Protein AF-A0A933TXS6-F1 (afdb_monomer_lite)

Structure (mmCIF, N/CA/C/O backbone):
data_AF-A0A933TXS6-F1
#
_entry.id   AF-A0A933TXS6-F1
#
loop_
_atom_site.group_PDB
_atom_site.id
_atom_site.type_symbol
_atom_site.label_atom_id
_atom_site.label_alt_id
_atom_site.label_comp_id
_atom_site.label_asym_id
_atom_site.label_entity_id
_atom_site.label_seq_id
_atom_site.pdbx_PDB_ins_code
_atom_site.Cartn_x
_atom_site.Cartn_y
_atom_site.Cartn_z
_atom_site.occupancy
_atom_site.B_iso_or_equiv
_atom_site.auth_seq_id
_atom_site.auth_comp_id
_atom_site.auth_asym_id
_atom_site.auth_atom_id
_atom_site.pdbx_PDB_model_num
ATOM 1 N N . MET A 1 1 ? -49.670 -9.403 19.362 1.00 33.34 1 MET A N 1
ATOM 2 C CA . MET A 1 1 ? -49.402 -8.691 20.633 1.00 33.34 1 MET A CA 1
ATOM 3 C C . MET A 1 1 ? -48.145 -7.849 20.439 1.00 33.34 1 MET A C 1
ATOM 5 O O . MET A 1 1 ? -47.088 -8.396 20.160 1.00 33.34 1 MET A O 1
ATOM 9 N N . LEU A 1 2 ? -48.321 -6.529 20.410 1.00 30.78 2 LEU A N 1
ATOM 10 C CA . LEU A 1 2 ? -47.435 -5.534 19.795 1.00 30.78 2 LEU A CA 1
ATOM 11 C C . LEU A 1 2 ? -46.075 -5.404 20.507 1.00 30.78 2 LEU A C 1
ATOM 13 O O . LEU A 1 2 ? -46.019 -5.135 21.708 1.00 30.78 2 LEU A O 1
ATOM 17 N N . LEU A 1 3 ? -44.980 -5.533 19.749 1.00 41.38 3 LEU A N 1
ATOM 18 C CA . LEU A 1 3 ? -43.649 -5.067 20.147 1.00 41.38 3 LEU A CA 1
ATOM 19 C C . LEU A 1 3 ? -43.734 -3.546 20.345 1.00 41.38 3 LEU A C 1
ATOM 21 O O . LEU A 1 3 ? -43.677 -2.793 19.382 1.00 41.38 3 LEU A O 1
ATOM 25 N N . LYS A 1 4 ? -43.882 -3.081 21.591 1.00 42.56 4 LYS A N 1
ATOM 26 C CA . LYS A 1 4 ? -44.015 -1.651 21.953 1.00 42.56 4 LYS A CA 1
ATOM 27 C C . LYS A 1 4 ? -42.827 -0.755 21.544 1.00 42.56 4 LYS A C 1
ATOM 29 O O . LYS A 1 4 ? -42.857 0.432 21.825 1.00 42.56 4 LYS A O 1
ATOM 34 N N . ASN A 1 5 ? -41.809 -1.293 20.874 1.00 44.12 5 ASN A N 1
ATOM 35 C CA . ASN A 1 5 ? -40.709 -0.550 20.267 1.00 44.12 5 ASN A CA 1
ATOM 36 C C . ASN A 1 5 ? -40.375 -1.208 18.923 1.00 44.12 5 ASN A C 1
ATOM 38 O O . ASN A 1 5 ? -39.559 -2.129 18.881 1.00 44.12 5 ASN A O 1
ATOM 42 N N . ASP A 1 6 ? -41.042 -0.789 17.847 1.00 47.00 6 ASP A N 1
ATOM 43 C CA . ASP A 1 6 ? -40.778 -1.300 16.499 1.00 47.00 6 ASP A CA 1
ATOM 44 C C . ASP A 1 6 ? -39.320 -0.963 16.132 1.00 47.00 6 ASP A C 1
ATOM 46 O O . ASP A 1 6 ? -38.909 0.198 16.088 1.00 47.00 6 ASP A O 1
ATOM 50 N N . ILE A 1 7 ? -38.488 -1.995 16.007 1.00 55.31 7 ILE A N 1
ATOM 51 C CA . ILE A 1 7 ? -37.048 -1.858 15.789 1.00 55.31 7 ILE A CA 1
ATOM 52 C C . ILE A 1 7 ? -36.840 -1.375 14.349 1.00 55.31 7 ILE A C 1
ATOM 54 O O . ILE A 1 7 ? -37.359 -1.970 13.410 1.00 55.31 7 ILE A O 1
ATOM 58 N N . PHE A 1 8 ? -36.084 -0.296 14.149 1.00 54.94 8 PHE A N 1
ATOM 59 C CA . PHE A 1 8 ? -35.750 0.148 12.797 1.00 54.94 8 PHE A CA 1
ATOM 60 C C . PHE A 1 8 ? -34.773 -0.829 12.108 1.00 54.94 8 PHE A C 1
ATOM 62 O O . PHE A 1 8 ? -33.912 -1.404 12.788 1.00 54.94 8 PHE A O 1
ATOM 69 N N . PRO A 1 9 ? -34.822 -0.973 10.768 1.00 51.84 9 PRO A N 1
ATOM 70 C CA . PRO A 1 9 ? -33.880 -1.790 9.992 1.00 51.84 9 PRO A CA 1
ATOM 71 C C . PRO A 1 9 ? -32.398 -1.445 10.224 1.00 51.84 9 PRO A C 1
ATOM 73 O O . PRO A 1 9 ? -31.531 -2.268 9.945 1.00 51.84 9 PRO A O 1
ATOM 76 N N . GLU A 1 10 ? -32.080 -0.265 10.775 1.00 51.12 10 GLU A N 1
ATOM 77 C CA . GLU A 1 10 ? -30.703 0.141 11.102 1.00 51.12 10 GLU A CA 1
ATOM 78 C C . GLU A 1 10 ? -30.110 -0.573 12.331 1.00 51.12 10 GLU A C 1
ATOM 80 O O . GLU A 1 10 ? -28.906 -0.491 12.576 1.00 51.12 10 GLU A O 1
ATOM 85 N N . ARG A 1 11 ? -30.936 -1.274 13.120 1.00 52.06 11 ARG A N 1
ATOM 86 C CA . ARG A 1 11 ? -30.499 -2.106 14.259 1.00 52.06 11 ARG A CA 1
ATOM 87 C C . ARG A 1 11 ? -30.222 -3.561 13.874 1.00 52.06 11 ARG A C 1
ATOM 89 O O . ARG A 1 11 ? -29.874 -4.371 14.732 1.00 52.06 11 ARG A O 1
ATOM 96 N N . ILE A 1 12 ? -30.390 -3.888 12.601 1.00 63.38 12 ILE A N 1
ATOM 97 C CA . ILE A 1 12 ? -30.237 -5.223 12.038 1.00 63.38 12 ILE A CA 1
ATOM 98 C C . ILE A 1 12 ? -28.975 -5.195 11.171 1.00 63.38 12 ILE A C 1
ATOM 100 O O . ILE A 1 12 ? -28.665 -4.165 10.580 1.00 63.38 12 ILE A O 1
ATOM 104 N N . ASP A 1 13 ? -28.210 -6.291 11.141 1.00 71.31 13 ASP A N 1
ATOM 105 C CA . ASP A 1 13 ? -26.905 -6.429 10.455 1.00 71.31 13 ASP A CA 1
ATOM 106 C C . ASP A 1 13 ? -27.043 -6.404 8.903 1.00 71.31 13 ASP A C 1
ATOM 108 O O . ASP A 1 13 ? -26.471 -7.224 8.189 1.00 71.31 13 ASP A O 1
ATOM 112 N N . LEU A 1 14 ? -27.821 -5.462 8.363 1.00 81.88 14 LEU A N 1
ATOM 113 C CA . LEU A 1 14 ? -28.036 -5.225 6.940 1.00 81.88 14 LEU A CA 1
ATOM 114 C C . LEU A 1 14 ? -27.006 -4.238 6.383 1.00 81.88 14 LEU A C 1
ATOM 116 O O . LEU A 1 14 ? -26.592 -3.276 7.036 1.00 81.88 14 LEU A O 1
ATOM 120 N N . SER A 1 15 ? -26.626 -4.425 5.122 1.00 84.88 15 SER A N 1
ATOM 121 C CA . SER A 1 15 ? -25.814 -3.463 4.390 1.00 84.88 15 SER A CA 1
ATOM 122 C C . SER A 1 15 ? -26.531 -2.122 4.239 1.00 84.88 15 SER A C 1
ATOM 124 O O . SER A 1 15 ? -27.753 -2.036 4.126 1.00 84.88 15 SER A O 1
ATOM 126 N N . THR A 1 16 ? -25.755 -1.042 4.122 1.00 81.25 16 THR A N 1
ATOM 127 C CA . THR A 1 16 ? -26.290 0.305 3.854 1.00 81.25 16 THR A CA 1
ATOM 128 C C . THR A 1 16 ? -27.164 0.338 2.597 1.00 81.25 16 THR A C 1
ATOM 130 O O . THR A 1 16 ? -28.122 1.100 2.520 1.00 81.25 16 THR A O 1
ATOM 133 N N . ARG A 1 17 ? -26.861 -0.516 1.608 1.00 80.44 17 ARG A N 1
ATOM 134 C CA . ARG A 1 17 ? -27.671 -0.666 0.395 1.00 80.44 17 ARG A CA 1
ATOM 135 C C . ARG A 1 17 ? -29.034 -1.288 0.700 1.00 80.44 17 ARG A C 1
ATOM 137 O O . ARG A 1 17 ? -30.026 -0.774 0.197 1.00 80.44 17 ARG A O 1
ATOM 144 N N . ALA A 1 18 ? -29.074 -2.351 1.504 1.00 85.25 18 ALA A N 1
ATOM 145 C CA . ALA A 1 18 ? -30.314 -2.990 1.936 1.00 85.25 18 ALA A CA 1
ATOM 146 C C . ALA A 1 18 ? -31.193 -2.021 2.742 1.00 85.25 18 ALA A C 1
ATOM 148 O O . ALA A 1 18 ? -32.360 -1.843 2.409 1.00 85.25 18 ALA A O 1
ATOM 149 N N . VAL A 1 19 ? -30.613 -1.312 3.718 1.00 83.81 19 VAL A N 1
ATOM 150 C CA . VAL A 1 19 ? -31.329 -0.313 4.534 1.00 83.81 19 VAL A CA 1
ATOM 151 C C . VAL A 1 19 ? -31.921 0.801 3.664 1.00 83.81 19 VAL A C 1
ATOM 153 O O . VAL A 1 19 ? -33.114 1.086 3.739 1.00 83.81 19 VAL A O 1
ATOM 156 N N . ASN A 1 20 ? -31.116 1.394 2.777 1.00 82.81 20 ASN A N 1
ATOM 157 C CA . ASN A 1 20 ? -31.581 2.474 1.905 1.00 82.81 20 ASN A C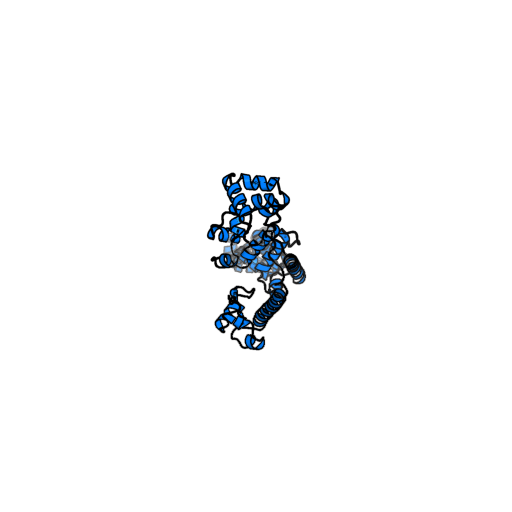A 1
ATOM 158 C C . ASN A 1 20 ? -32.660 2.014 0.915 1.00 82.81 20 ASN A C 1
ATOM 160 O O . ASN A 1 20 ? -33.538 2.801 0.562 1.00 82.81 20 ASN A O 1
ATOM 164 N N . ALA A 1 21 ? -32.584 0.769 0.439 1.00 85.25 21 ALA A N 1
ATOM 165 C CA . ALA A 1 21 ? -33.587 0.214 -0.458 1.00 85.25 21 ALA A CA 1
ATOM 166 C C . ALA A 1 21 ? -34.922 -0.024 0.265 1.00 85.25 21 ALA A C 1
ATOM 168 O O . ALA A 1 21 ? -35.957 0.392 -0.246 1.00 85.25 21 ALA A O 1
ATOM 169 N N . LEU A 1 22 ? -34.888 -0.581 1.482 1.00 85.38 22 LEU A N 1
ATOM 170 C CA . LEU A 1 22 ? -36.074 -0.769 2.325 1.00 85.38 22 LEU A CA 1
ATOM 171 C C . LEU A 1 22 ? -36.748 0.567 2.671 1.00 85.38 22 LEU A C 1
ATOM 173 O O . LEU A 1 22 ? -37.957 0.705 2.497 1.00 85.38 22 LEU A O 1
ATOM 177 N N . HIS A 1 23 ? -35.973 1.587 3.055 1.00 82.94 23 HIS A N 1
ATOM 178 C CA . HIS A 1 23 ? -36.513 2.922 3.345 1.00 82.94 23 HIS A CA 1
ATOM 179 C C . HIS A 1 23 ? -37.203 3.552 2.132 1.00 82.94 23 HIS A C 1
ATOM 181 O O . HIS A 1 23 ? -38.299 4.093 2.260 1.00 82.94 23 HIS A O 1
ATOM 187 N N . LYS A 1 24 ? -36.588 3.464 0.945 1.00 81.94 24 LYS A N 1
ATOM 188 C CA . LYS A 1 24 ? -37.179 3.997 -0.295 1.00 81.94 24 LYS A CA 1
ATOM 189 C C . LYS A 1 24 ? -38.446 3.262 -0.722 1.00 81.94 24 LYS A C 1
ATOM 191 O O . LYS A 1 24 ? -39.271 3.852 -1.407 1.00 81.94 24 LYS A O 1
ATOM 196 N N . ALA A 1 25 ? -38.586 2.006 -0.319 1.00 82.06 25 ALA A N 1
ATOM 197 C CA . ALA A 1 25 ? -39.748 1.175 -0.589 1.00 82.06 25 ALA A CA 1
ATOM 198 C C . ALA A 1 25 ? -40.839 1.276 0.495 1.00 82.06 25 ALA A C 1
ATOM 200 O O . ALA A 1 25 ? -41.823 0.550 0.445 1.00 82.06 25 ALA A O 1
ATOM 201 N N . GLY A 1 26 ? -40.682 2.174 1.476 1.00 82.06 26 GLY A N 1
ATOM 202 C CA . GLY A 1 26 ? -41.677 2.398 2.531 1.00 82.06 26 GLY A CA 1
ATOM 203 C C . GLY A 1 26 ? -41.614 1.401 3.694 1.00 82.06 26 GLY A C 1
ATOM 204 O O . GLY A 1 26 ? -42.416 1.493 4.629 1.00 82.06 26 GLY A O 1
ATOM 205 N N . TYR A 1 27 ? -40.634 0.495 3.691 1.00 82.75 27 TYR A N 1
ATOM 206 C CA . TYR A 1 27 ? -40.374 -0.460 4.766 1.00 82.75 27 TYR A CA 1
ATOM 207 C C . TYR A 1 27 ? -39.499 0.182 5.846 1.00 82.75 27 TYR A C 1
ATOM 209 O O . TYR A 1 27 ? -38.312 -0.102 5.995 1.00 82.75 27 TYR A O 1
ATOM 217 N N . ASN A 1 28 ? -40.105 1.102 6.590 1.00 77.38 28 ASN A N 1
ATOM 218 C CA . ASN A 1 28 ? -39.450 1.903 7.622 1.00 77.38 28 ASN A CA 1
ATOM 219 C C . ASN A 1 28 ? -39.492 1.283 9.029 1.00 77.38 28 ASN A C 1
ATOM 221 O O . ASN A 1 28 ? -39.038 1.912 9.981 1.00 77.38 28 ASN A O 1
ATOM 225 N N . SER A 1 29 ? -40.020 0.066 9.179 1.00 73.88 29 SER A N 1
ATOM 226 C CA . SER A 1 29 ? -40.074 -0.621 10.469 1.00 73.88 29 SER A CA 1
ATOM 227 C C . SER A 1 29 ? -39.938 -2.137 10.334 1.00 73.88 29 SER A C 1
ATOM 229 O O . SER A 1 29 ? -40.265 -2.708 9.288 1.00 73.88 29 SER A O 1
ATOM 231 N N . PHE A 1 30 ? -39.441 -2.802 11.385 1.00 72.75 30 PHE A N 1
ATOM 232 C CA . PHE A 1 30 ? -39.278 -4.257 11.397 1.00 72.75 30 PHE A CA 1
ATOM 233 C C . PHE A 1 30 ? -40.602 -4.975 11.175 1.00 72.75 30 PHE A C 1
ATOM 235 O O . PHE A 1 30 ? -40.648 -5.906 10.380 1.00 72.75 30 PHE A O 1
ATOM 242 N N . SER A 1 31 ? -41.679 -4.522 11.817 1.00 69.38 31 SER A N 1
ATOM 243 C CA . SER A 1 31 ? -42.999 -5.147 11.682 1.00 69.38 31 SER A CA 1
ATOM 244 C C . SER A 1 31 ? -43.507 -5.136 10.238 1.00 69.38 31 SER A C 1
ATOM 246 O O . SER A 1 31 ? -44.107 -6.112 9.796 1.00 69.38 31 SER A O 1
ATOM 248 N N . LYS A 1 32 ? -43.206 -4.078 9.471 1.00 73.38 32 LYS A N 1
ATOM 249 C CA . LYS A 1 32 ? -43.513 -4.020 8.033 1.00 73.38 32 LYS A CA 1
ATOM 250 C C . LYS A 1 32 ? -42.610 -4.923 7.195 1.00 73.38 32 LYS A C 1
ATOM 252 O O . LYS A 1 32 ? -43.070 -5.504 6.222 1.00 73.38 32 LYS A O 1
ATOM 257 N N . CYS A 1 33 ? -41.336 -5.048 7.564 1.00 73.00 33 CYS A N 1
ATOM 258 C CA . CYS A 1 33 ? -40.391 -5.924 6.868 1.00 73.00 33 CYS A CA 1
ATOM 259 C C . CYS A 1 33 ? -40.616 -7.412 7.184 1.00 73.00 33 CYS A C 1
ATOM 261 O O . CYS A 1 33 ? -40.263 -8.263 6.381 1.00 73.00 33 CYS A O 1
ATOM 263 N N . ALA A 1 34 ? -41.166 -7.745 8.355 1.00 66.81 34 ALA A N 1
ATOM 264 C CA . ALA A 1 34 ? -41.250 -9.119 8.855 1.00 66.81 34 ALA A CA 1
ATOM 265 C C . ALA A 1 34 ? -42.165 -10.028 8.017 1.00 66.81 34 ALA A C 1
ATOM 267 O O . ALA A 1 34 ? -42.000 -11.247 8.051 1.00 66.81 34 ALA A O 1
ATOM 268 N N . ASN A 1 35 ? -43.094 -9.435 7.265 1.00 72.06 35 ASN A N 1
ATOM 269 C CA . ASN A 1 35 ? -44.040 -10.149 6.410 1.00 72.06 35 ASN A CA 1
ATOM 270 C C . ASN A 1 35 ? -43.680 -10.083 4.921 1.00 72.06 35 ASN A C 1
ATOM 272 O O . ASN A 1 35 ? -44.433 -10.612 4.111 1.00 72.06 35 ASN A O 1
ATOM 276 N N . ILE A 1 36 ? -42.557 -9.452 4.556 1.00 80.94 36 ILE A N 1
ATOM 277 C CA . ILE A 1 36 ? -42.169 -9.336 3.152 1.00 80.94 36 ILE A CA 1
ATOM 278 C C . ILE A 1 36 ? -41.692 -10.688 2.624 1.00 80.94 36 ILE A C 1
ATOM 280 O O . ILE A 1 36 ? -40.850 -11.369 3.222 1.00 80.94 36 ILE A O 1
ATOM 284 N N . THR A 1 37 ? -42.227 -11.086 1.484 1.00 83.19 37 THR A N 1
ATOM 285 C CA . THR A 1 37 ? -41.792 -12.288 0.786 1.00 83.19 37 THR A CA 1
ATOM 286 C C . THR A 1 37 ? -40.525 -12.013 -0.021 1.00 83.19 37 THR A C 1
ATOM 288 O O . THR A 1 37 ? -40.178 -10.876 -0.353 1.00 83.19 37 THR A O 1
ATOM 291 N N . PHE A 1 38 ? -39.801 -13.078 -0.367 1.00 82.19 38 PHE A N 1
ATOM 292 C CA . PHE A 1 38 ? -38.620 -12.951 -1.219 1.00 82.19 38 PHE A CA 1
ATOM 293 C C . PHE A 1 38 ? -38.961 -12.389 -2.612 1.00 82.19 38 PHE A C 1
ATOM 295 O O . PHE A 1 38 ? -38.164 -11.641 -3.174 1.00 82.19 38 PHE A O 1
ATOM 302 N N . GLY A 1 39 ? -40.147 -12.716 -3.143 1.00 80.69 39 GLY A N 1
ATOM 303 C CA . GLY A 1 39 ? -40.649 -12.178 -4.411 1.00 80.69 39 GLY A CA 1
ATOM 304 C C . GLY A 1 39 ? -40.855 -10.665 -4.350 1.00 80.69 39 GLY A C 1
ATOM 305 O O . GLY A 1 39 ? -40.263 -9.936 -5.137 1.00 80.69 39 GLY A O 1
ATOM 306 N N . GLU A 1 40 ? -41.559 -10.177 -3.327 1.00 82.94 40 GLU A N 1
ATOM 307 C CA . GLU A 1 40 ? -41.800 -8.737 -3.125 1.00 82.94 40 GLU A CA 1
ATOM 308 C C . GLU A 1 40 ? -40.501 -7.932 -2.937 1.00 82.94 40 GLU A C 1
ATOM 310 O O . GLU A 1 40 ? -40.394 -6.774 -3.356 1.00 82.94 40 GLU A O 1
ATOM 315 N N . LEU A 1 41 ? -39.469 -8.542 -2.340 1.00 85.88 41 LEU A N 1
ATOM 316 C CA . LEU A 1 41 ? -38.142 -7.930 -2.251 1.00 85.88 41 LEU A CA 1
ATOM 317 C C . LEU A 1 41 ? -37.484 -7.760 -3.620 1.00 85.88 41 LEU A C 1
ATOM 319 O O . LEU A 1 41 ? -36.804 -6.759 -3.829 1.00 85.88 41 LEU A O 1
ATOM 323 N N . LEU A 1 42 ? -37.648 -8.714 -4.535 1.00 85.94 42 LEU A N 1
ATOM 324 C CA . LEU A 1 42 ? -37.083 -8.626 -5.883 1.00 85.94 42 LEU A CA 1
ATOM 325 C C . LEU A 1 42 ? -37.828 -7.621 -6.765 1.00 85.94 42 LEU A C 1
ATOM 327 O O . LEU A 1 42 ? -37.192 -6.956 -7.581 1.00 85.94 42 LEU A O 1
ATOM 331 N N . ASP A 1 43 ? -39.130 -7.459 -6.546 1.00 85.06 43 ASP A N 1
ATOM 332 C CA . ASP A 1 43 ? -39.954 -6.476 -7.259 1.00 85.06 43 ASP A CA 1
ATOM 333 C C . ASP A 1 43 ? -39.684 -5.035 -6.791 1.00 85.06 43 ASP A C 1
ATOM 335 O O . ASP A 1 43 ? -40.024 -4.051 -7.454 1.00 85.06 43 ASP A O 1
ATOM 339 N N . THR A 1 44 ? -39.000 -4.882 -5.657 1.00 84.00 44 THR A N 1
ATOM 340 C CA . THR A 1 44 ? -38.622 -3.579 -5.124 1.00 84.00 44 THR A CA 1
ATOM 341 C C . THR A 1 44 ? -37.460 -2.961 -5.911 1.00 84.00 44 THR A C 1
ATOM 343 O O . THR A 1 44 ? -36.343 -3.484 -5.985 1.00 84.00 44 THR A O 1
ATOM 346 N N . ARG A 1 45 ? -37.677 -1.749 -6.437 1.00 75.38 45 ARG A N 1
ATOM 347 C CA . ARG A 1 45 ? -36.674 -1.007 -7.216 1.00 75.38 45 ARG A CA 1
ATOM 348 C C . ARG A 1 45 ? -35.347 -0.856 -6.451 1.00 75.38 45 ARG A C 1
ATOM 350 O O . ARG A 1 45 ? -35.301 -0.298 -5.358 1.00 75.38 45 ARG A O 1
ATOM 357 N N . ASN A 1 46 ? -34.244 -1.244 -7.099 1.00 77.50 46 ASN A N 1
ATOM 358 C CA . ASN A 1 46 ? -32.858 -1.238 -6.590 1.00 77.50 46 ASN A CA 1
ATOM 359 C C . ASN A 1 46 ? -32.473 -2.360 -5.605 1.00 77.50 46 ASN A C 1
ATOM 361 O O . ASN A 1 46 ? -31.328 -2.363 -5.124 1.00 77.50 46 ASN A O 1
ATOM 365 N N . ILE A 1 47 ? -33.347 -3.340 -5.367 1.00 85.50 47 ILE A N 1
ATOM 366 C CA . ILE A 1 47 ? -32.996 -4.583 -4.675 1.00 85.50 47 ILE A CA 1
ATOM 367 C C . ILE A 1 47 ? -32.654 -5.645 -5.724 1.00 85.50 47 ILE A C 1
ATOM 369 O O . ILE A 1 47 ? -33.474 -6.038 -6.537 1.00 85.50 47 ILE A O 1
ATOM 373 N N . GLY A 1 48 ? -31.396 -6.089 -5.738 1.00 83.56 48 GLY A N 1
ATOM 374 C CA . GLY A 1 48 ? -30.982 -7.240 -6.546 1.00 83.56 48 GLY A CA 1
ATOM 375 C C . GLY A 1 48 ? -30.964 -8.518 -5.712 1.00 83.56 48 GLY A C 1
ATOM 376 O O . GLY A 1 48 ? -30.933 -8.450 -4.486 1.00 83.56 48 GLY A O 1
ATOM 377 N N . ILE A 1 49 ? -30.847 -9.676 -6.367 1.00 85.31 49 ILE A N 1
ATOM 378 C CA . ILE A 1 49 ? -30.846 -11.017 -5.742 1.00 85.31 49 ILE A CA 1
ATOM 379 C C . ILE A 1 49 ? -29.944 -11.113 -4.502 1.00 85.31 49 ILE A C 1
ATOM 381 O O . ILE A 1 49 ? -30.325 -11.695 -3.491 1.00 85.31 49 ILE A O 1
ATOM 385 N N . LYS A 1 50 ? -28.743 -10.522 -4.534 1.00 81.69 50 LYS A N 1
ATOM 386 C CA . LYS A 1 50 ? -27.826 -10.535 -3.378 1.00 81.69 50 LYS A CA 1
ATOM 387 C C . LYS A 1 50 ? -28.359 -9.741 -2.186 1.00 81.69 50 LYS A C 1
ATOM 389 O O . LYS A 1 50 ? -28.210 -10.179 -1.054 1.00 81.69 50 LYS A O 1
ATOM 394 N N . THR A 1 51 ? -28.964 -8.587 -2.447 1.00 86.56 51 THR A N 1
ATOM 395 C CA . THR A 1 51 ? -29.551 -7.722 -1.420 1.00 86.56 51 THR A CA 1
ATOM 396 C C . THR A 1 51 ? -30.847 -8.328 -0.882 1.00 86.56 51 THR A C 1
ATOM 398 O O . THR A 1 51 ? -31.046 -8.318 0.324 1.00 86.56 51 THR A O 1
ATOM 401 N N . ALA A 1 52 ? -31.672 -8.940 -1.738 1.00 86.31 52 ALA A N 1
ATOM 402 C CA . ALA A 1 52 ? -32.857 -9.684 -1.309 1.00 86.31 52 ALA A CA 1
ATOM 403 C C . ALA A 1 52 ? -32.481 -10.857 -0.389 1.00 86.31 52 ALA A C 1
ATOM 405 O O . ALA A 1 52 ? -33.050 -10.995 0.686 1.00 86.31 52 ALA A O 1
ATOM 406 N N . ASN A 1 53 ? -31.461 -11.645 -0.752 1.00 84.19 53 ASN A N 1
ATOM 407 C CA . ASN A 1 53 ? -30.953 -12.738 0.088 1.00 84.19 53 ASN A CA 1
ATOM 408 C C . ASN A 1 53 ? -30.377 -12.252 1.419 1.00 84.19 53 ASN A C 1
ATOM 410 O O . ASN A 1 53 ? -30.596 -12.875 2.452 1.00 84.19 53 ASN A O 1
ATOM 414 N N . GLU A 1 54 ? -29.626 -11.151 1.404 1.00 87.81 54 GLU A N 1
ATOM 415 C CA . GLU A 1 54 ? -29.117 -10.526 2.623 1.00 87.81 54 GLU A CA 1
ATOM 416 C C . GLU A 1 54 ? -30.265 -10.137 3.559 1.00 87.81 54 GLU A C 1
ATOM 418 O O . GLU A 1 54 ? -30.242 -10.500 4.734 1.00 87.81 54 GLU A O 1
ATOM 423 N N . ILE A 1 55 ? -31.282 -9.453 3.030 1.00 85.94 55 ILE A N 1
ATOM 424 C CA . ILE A 1 55 ? -32.467 -9.050 3.784 1.00 85.94 55 ILE A CA 1
ATOM 425 C C . ILE A 1 55 ? -33.159 -10.298 4.335 1.00 85.94 55 ILE A C 1
ATOM 427 O O . ILE A 1 55 ? -33.227 -10.480 5.549 1.00 85.94 55 ILE A O 1
ATOM 431 N N . PHE A 1 56 ? -33.568 -11.207 3.457 1.00 84.38 56 PHE A N 1
ATOM 432 C CA . PHE A 1 56 ? -34.347 -12.387 3.807 1.00 84.38 56 PHE A CA 1
ATOM 433 C C . PHE A 1 56 ? -33.663 -13.275 4.856 1.00 84.38 56 PHE A C 1
ATOM 435 O O . PHE A 1 56 ? -34.262 -13.582 5.883 1.00 84.38 56 PHE A O 1
ATOM 442 N N . ASN A 1 57 ? -32.381 -13.613 4.673 1.00 83.06 57 ASN A N 1
ATOM 443 C CA . ASN A 1 57 ? -31.643 -14.450 5.628 1.00 83.06 57 ASN A CA 1
ATOM 444 C C . ASN A 1 57 ? -31.502 -13.787 6.998 1.00 83.06 57 ASN A C 1
ATOM 446 O O . ASN A 1 57 ? -31.523 -14.459 8.034 1.00 83.06 57 ASN A O 1
ATOM 450 N N . THR A 1 58 ? -31.338 -12.464 7.011 1.00 82.94 58 THR A N 1
ATOM 451 C CA . THR A 1 58 ? -31.209 -11.718 8.257 1.00 82.94 58 THR A CA 1
ATOM 452 C C . THR A 1 58 ? -32.540 -11.701 9.003 1.00 82.94 58 THR A C 1
ATOM 454 O O . THR A 1 58 ? -32.564 -12.023 10.190 1.00 82.94 58 THR A O 1
ATOM 457 N N . PHE A 1 59 ? -33.654 -11.429 8.318 1.00 78.00 59 PHE A N 1
ATOM 458 C CA . PHE A 1 59 ? -34.991 -11.478 8.919 1.00 78.00 59 PHE A CA 1
ATOM 459 C C . PHE A 1 59 ? -35.382 -12.891 9.379 1.00 78.00 59 PHE A C 1
ATOM 461 O O . PHE A 1 59 ? -35.886 -13.037 10.492 1.00 78.00 59 PHE A O 1
ATOM 468 N N . ASP A 1 60 ? -35.073 -13.934 8.606 1.00 76.31 60 ASP A N 1
ATOM 469 C CA . ASP A 1 60 ? -35.320 -15.332 8.991 1.00 76.31 60 ASP A CA 1
ATOM 470 C C . ASP A 1 60 ? -34.523 -15.733 10.247 1.00 76.31 60 ASP A C 1
ATOM 472 O O . ASP A 1 60 ? -35.059 -16.316 11.194 1.00 76.31 60 ASP A O 1
ATOM 476 N N . SER A 1 61 ? -33.253 -15.322 10.322 1.00 74.94 61 SER A N 1
ATOM 477 C CA . SER A 1 61 ? -32.410 -15.527 11.509 1.00 74.94 61 SER A CA 1
ATOM 478 C C . SER A 1 61 ? -32.958 -14.807 12.745 1.00 74.94 61 SER A C 1
ATOM 480 O O . SER A 1 61 ? -32.868 -15.324 13.859 1.00 74.94 61 SER A O 1
ATOM 482 N N . PHE A 1 62 ? -33.530 -13.612 12.568 1.00 71.94 62 PHE A N 1
ATOM 483 C CA . PHE A 1 62 ? -34.192 -12.878 13.647 1.00 71.94 62 PHE A CA 1
ATOM 484 C C . PHE A 1 62 ? -35.501 -13.550 14.076 1.00 71.94 62 PHE A C 1
ATOM 486 O O . PHE A 1 62 ? -35.733 -13.694 15.274 1.00 71.94 62 PHE A O 1
ATOM 493 N N . ARG A 1 63 ? -36.317 -14.028 13.129 1.00 70.00 63 ARG A N 1
ATOM 494 C CA . ARG A 1 63 ? -37.571 -14.745 13.405 1.00 70.00 63 ARG A CA 1
ATOM 495 C C . ARG A 1 63 ? -37.324 -16.005 14.236 1.00 70.00 63 ARG A C 1
ATOM 497 O O . ARG A 1 63 ? -38.006 -16.220 15.234 1.00 70.00 63 ARG A O 1
ATOM 504 N N . LYS A 1 64 ? -36.294 -16.781 13.885 1.00 68.88 64 LYS A N 1
ATOM 505 C CA . LYS A 1 64 ? -35.863 -17.967 14.644 1.00 68.88 64 LYS A CA 1
ATOM 506 C C . LYS A 1 64 ? -35.450 -17.619 16.078 1.00 68.88 64 LYS A C 1
ATOM 508 O O . LYS A 1 64 ? -35.946 -18.235 17.015 1.00 68.88 64 LYS A O 1
ATOM 513 N N . LYS A 1 65 ? -34.649 -16.563 16.266 1.00 65.69 65 LYS A N 1
ATOM 514 C CA . LYS A 1 65 ? -34.245 -16.083 17.602 1.00 65.69 65 LYS A CA 1
ATOM 515 C C . LYS A 1 65 ? -35.416 -15.567 18.438 1.00 65.69 65 LYS A C 1
ATOM 517 O O . LYS A 1 65 ? -35.443 -15.779 19.645 1.00 65.69 65 LYS A O 1
ATOM 522 N N . CYS A 1 66 ? -36.378 -14.875 17.829 1.00 57.75 66 CYS A N 1
ATOM 523 C CA . CYS A 1 66 ? -37.569 -14.399 18.534 1.00 57.75 66 CYS A CA 1
ATOM 524 C C . CYS A 1 66 ? -38.454 -15.559 19.009 1.00 57.75 66 CYS A C 1
ATOM 526 O O . CYS A 1 66 ? -38.964 -15.493 20.127 1.00 57.75 66 CYS A O 1
ATOM 528 N N . ASN A 1 67 ? -38.569 -16.626 18.214 1.00 54.34 67 ASN A N 1
ATOM 529 C CA . ASN A 1 67 ? -39.286 -17.840 18.604 1.00 54.34 67 ASN A CA 1
ATOM 530 C C . ASN A 1 67 ? -38.559 -18.599 19.735 1.00 54.34 67 ASN A C 1
ATOM 532 O O . ASN A 1 67 ? -39.206 -19.043 20.680 1.00 54.34 67 ASN A O 1
ATOM 536 N N . GLU A 1 68 ? -37.221 -18.666 19.717 1.00 47.50 68 GLU A N 1
ATOM 537 C CA . GLU A 1 68 ? -36.421 -19.229 20.825 1.00 47.50 68 GLU A CA 1
ATOM 538 C C . GLU A 1 68 ? -36.528 -18.395 22.116 1.00 47.50 68 GLU A C 1
ATOM 540 O O . GLU A 1 68 ? -36.669 -18.936 23.212 1.00 47.50 68 GLU A O 1
ATOM 545 N N . HIS A 1 69 ? -36.535 -17.062 22.011 1.00 45.34 69 HIS A N 1
ATOM 546 C CA . HIS A 1 69 ? -36.707 -16.166 23.161 1.00 45.34 69 HIS A CA 1
ATOM 547 C C . HIS A 1 69 ? -38.107 -16.224 23.793 1.00 45.34 69 HIS A C 1
ATOM 549 O O . HIS A 1 69 ? -38.272 -15.794 24.937 1.00 45.34 69 HIS A O 1
ATOM 555 N N . GLN A 1 70 ? -39.109 -16.750 23.086 1.00 44.38 70 GLN A N 1
ATOM 556 C CA . GLN A 1 70 ? -40.455 -16.956 23.622 1.00 44.38 70 GLN A CA 1
ATOM 557 C C . GLN A 1 70 ? -40.518 -18.172 24.565 1.00 44.38 70 GLN A C 1
ATOM 559 O O . GLN A 1 70 ? -41.287 -18.146 25.523 1.00 44.38 70 GLN A O 1
ATOM 564 N N . LEU A 1 71 ? -39.642 -19.167 24.371 1.00 38.78 71 LEU A N 1
ATOM 565 C CA . LEU A 1 71 ? -39.472 -20.335 25.250 1.00 38.78 71 LEU A CA 1
ATOM 566 C C . LEU A 1 71 ? -38.618 -20.042 26.501 1.00 38.78 71 LEU A C 1
ATOM 568 O O . LEU A 1 71 ? -38.749 -20.723 27.511 1.00 38.78 71 LEU A O 1
ATOM 572 N N . LEU A 1 72 ? -37.786 -18.996 26.477 1.00 36.97 72 LEU A N 1
ATOM 573 C CA . LEU A 1 72 ? -36.857 -18.630 27.562 1.00 36.97 72 LEU A CA 1
ATOM 574 C C . LEU A 1 72 ? -37.402 -17.589 28.561 1.00 36.97 72 LEU A C 1
ATOM 576 O O . LEU A 1 72 ? -36.661 -17.103 29.412 1.00 36.97 72 LEU A O 1
ATOM 580 N N . LYS A 1 73 ? -38.692 -17.232 28.498 1.00 30.89 73 LYS A N 1
ATOM 581 C CA . LYS A 1 73 ? -39.319 -16.291 29.452 1.00 30.89 73 LYS A CA 1
ATOM 582 C C . LYS A 1 73 ? -39.715 -16.905 30.804 1.00 30.89 73 LYS A C 1
ATOM 584 O O . LYS A 1 73 ? -40.334 -16.218 31.612 1.00 30.89 73 LYS A O 1
ATOM 589 N N . ILE A 1 74 ? -39.313 -18.143 31.087 1.00 32.56 74 ILE A N 1
ATOM 590 C CA . ILE A 1 74 ? -39.461 -18.781 32.402 1.00 32.56 74 ILE A CA 1
ATOM 591 C C . ILE A 1 74 ? -38.082 -18.876 33.068 1.00 32.56 74 ILE A C 1
ATOM 593 O O . ILE A 1 74 ? -37.527 -19.959 33.209 1.00 32.56 74 ILE A O 1
ATOM 597 N N . THR A 1 75 ? -37.470 -17.753 33.457 1.00 29.05 75 THR A N 1
ATOM 598 C CA . THR A 1 75 ? -36.490 -17.760 34.563 1.00 29.05 75 THR A CA 1
ATOM 599 C C . THR A 1 75 ? -36.347 -16.366 35.176 1.00 29.05 75 THR A C 1
ATOM 601 O O . THR A 1 75 ? -36.072 -15.382 34.493 1.00 29.05 75 THR A O 1
ATOM 604 N N . LEU A 1 76 ? -36.584 -16.306 36.484 1.00 35.84 76 LEU A N 1
ATOM 605 C CA . LEU A 1 76 ? -36.537 -15.150 37.385 1.00 35.84 76 LEU A CA 1
ATOM 606 C C . LEU A 1 76 ? -35.118 -14.527 37.528 1.00 35.84 76 LEU A C 1
ATOM 608 O O . LEU A 1 76 ? -34.138 -15.111 37.060 1.00 35.84 76 LEU A O 1
ATOM 612 N N . PRO A 1 77 ? -34.985 -13.326 38.142 1.00 38.22 77 PRO A N 1
ATOM 613 C CA . PRO A 1 77 ? -33.797 -12.476 38.054 1.00 38.22 77 PRO A CA 1
ATOM 614 C C . PRO A 1 77 ? -32.655 -12.977 38.950 1.00 38.22 77 PRO A C 1
ATOM 616 O O . PRO A 1 77 ? -32.680 -12.816 40.166 1.00 38.22 77 PRO A O 1
ATOM 619 N N . GLY A 1 78 ? -31.618 -13.555 38.343 1.00 40.75 78 GLY A N 1
ATOM 620 C CA . GLY A 1 78 ? -30.346 -13.838 39.015 1.00 40.75 78 GLY A CA 1
ATOM 621 C C . GLY A 1 78 ? -29.451 -12.596 39.056 1.00 40.75 78 GLY A C 1
ATOM 622 O O . GLY A 1 78 ? -29.312 -11.900 38.046 1.00 40.75 78 GLY A O 1
ATOM 623 N N . SER A 1 79 ? -28.852 -12.303 40.214 1.00 50.38 79 SER A N 1
ATOM 624 C CA . SER A 1 79 ? -27.987 -11.137 40.425 1.00 50.38 79 SER A CA 1
ATOM 625 C C . SER A 1 79 ? -26.836 -11.075 39.414 1.00 50.38 79 SER A C 1
ATOM 627 O O . SER A 1 79 ? -26.190 -12.070 39.102 1.00 50.38 79 SER A O 1
ATOM 629 N N . PHE A 1 80 ? -26.557 -9.866 38.921 1.00 55.97 80 PHE A N 1
ATOM 630 C CA . PHE A 1 80 ? -25.492 -9.548 37.959 1.00 55.97 80 PHE A CA 1
ATOM 631 C C . PHE A 1 80 ? -24.075 -9.916 38.437 1.00 55.97 80 PHE A C 1
ATOM 633 O O . PHE A 1 80 ? -23.168 -10.041 37.619 1.00 55.97 80 PHE A O 1
ATOM 640 N N . TYR A 1 81 ? -23.886 -10.074 39.747 1.00 64.50 81 TYR A N 1
ATOM 641 C CA . TYR A 1 81 ? -22.588 -10.226 40.384 1.00 64.50 81 TYR A CA 1
ATOM 642 C C . TYR A 1 81 ? -22.563 -11.465 41.283 1.00 64.50 81 TYR A C 1
ATOM 644 O O . TYR A 1 81 ? -23.505 -11.724 42.038 1.00 64.50 81 TYR A O 1
ATOM 652 N N . ASP A 1 82 ? -21.470 -12.223 41.201 1.00 68.62 82 ASP A N 1
ATOM 653 C CA . ASP A 1 82 ? -21.120 -13.215 42.212 1.00 68.62 82 ASP A CA 1
ATOM 654 C C . ASP A 1 82 ? -20.555 -12.466 43.426 1.00 68.62 82 ASP A C 1
ATOM 656 O O . ASP A 1 82 ? -19.507 -11.820 43.326 1.00 68.62 82 ASP A O 1
ATOM 660 N N . LYS A 1 83 ? -21.238 -12.551 44.575 1.00 74.00 83 LYS A N 1
ATOM 661 C CA . LYS A 1 83 ? -20.792 -11.943 45.843 1.00 74.00 83 LYS A CA 1
ATOM 662 C C . LYS A 1 83 ? -19.364 -12.359 46.216 1.00 74.00 83 LYS A C 1
ATOM 664 O O . LYS A 1 83 ? -18.652 -11.584 46.846 1.00 74.00 83 LYS A O 1
ATOM 669 N N . ARG A 1 84 ? -18.899 -13.537 45.782 1.00 77.31 84 ARG A N 1
ATOM 670 C CA . ARG A 1 84 ? -17.528 -14.021 46.030 1.00 77.31 84 ARG A CA 1
ATOM 671 C C . ARG A 1 84 ? -16.466 -13.210 45.280 1.00 77.31 84 ARG A C 1
ATOM 673 O O . ARG A 1 84 ? -15.317 -13.168 45.702 1.00 77.31 84 ARG A O 1
ATOM 680 N N . LYS A 1 85 ? -16.848 -12.533 44.193 1.00 85.88 85 LYS A N 1
ATOM 681 C CA . LYS A 1 85 ? -15.980 -11.681 43.363 1.00 85.88 85 LYS A CA 1
ATOM 682 C C . LYS A 1 85 ? -16.172 -10.186 43.643 1.00 85.88 85 LYS A C 1
ATOM 684 O O . LYS A 1 85 ? -15.774 -9.355 42.830 1.00 85.88 85 LYS A O 1
ATOM 689 N N . HIS A 1 86 ? -16.761 -9.815 44.782 1.00 87.44 86 HIS A N 1
ATOM 690 C CA . HIS A 1 86 ? -17.079 -8.415 45.101 1.00 87.44 86 HIS A CA 1
ATOM 691 C C . HIS A 1 86 ? -15.853 -7.496 45.020 1.00 87.44 86 HIS A C 1
ATOM 693 O O . HIS A 1 86 ? -15.871 -6.501 44.300 1.00 87.44 86 HIS A O 1
ATOM 699 N N . LYS A 1 87 ? -14.739 -7.893 45.652 1.00 88.62 87 LYS A N 1
ATOM 700 C CA . LYS A 1 87 ? -13.470 -7.145 45.609 1.00 88.62 87 LYS A CA 1
ATOM 701 C C . LYS A 1 87 ? -12.925 -6.989 44.182 1.00 88.62 87 LYS A C 1
ATOM 703 O O . LYS A 1 87 ? -12.447 -5.917 43.822 1.00 88.62 87 LYS A O 1
ATOM 708 N N . TYR A 1 88 ? -13.027 -8.035 43.358 1.00 90.50 88 TYR A N 1
ATOM 709 C CA . TYR A 1 88 ? -12.627 -7.986 41.948 1.00 90.50 88 TYR A CA 1
ATOM 710 C C . TYR A 1 88 ? -13.417 -6.921 41.183 1.00 90.50 88 TYR A C 1
ATOM 712 O O . TYR A 1 88 ? -12.821 -6.085 40.505 1.00 90.50 88 T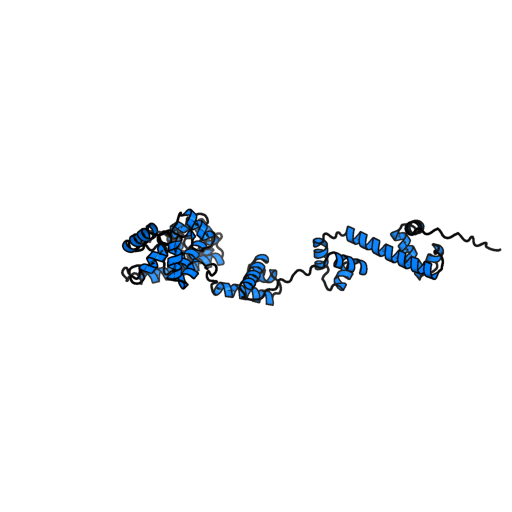YR A O 1
ATOM 720 N N . PHE A 1 89 ? -14.746 -6.915 41.323 1.00 90.69 89 PHE A N 1
ATOM 721 C CA . PHE A 1 89 ? -15.594 -5.952 40.625 1.00 90.69 89 PHE A CA 1
ATOM 722 C C . PHE A 1 89 ? -15.419 -4.524 41.140 1.00 90.69 89 PHE A C 1
ATOM 724 O O . PHE A 1 89 ? -15.454 -3.609 40.321 1.00 90.69 89 PHE A O 1
ATOM 731 N N . ILE A 1 90 ? -15.177 -4.321 42.440 1.00 91.25 90 ILE A N 1
ATOM 732 C CA . ILE A 1 90 ? -14.851 -2.993 42.982 1.00 91.25 90 ILE A CA 1
ATOM 733 C C . ILE A 1 90 ? -13.617 -2.430 42.274 1.00 91.25 90 ILE A C 1
ATOM 735 O O . ILE A 1 90 ? -13.689 -1.362 41.664 1.00 91.25 90 ILE A O 1
ATOM 739 N N . ASN A 1 91 ? -12.518 -3.190 42.287 1.00 91.06 91 ASN A N 1
ATOM 740 C CA . ASN A 1 91 ? -11.258 -2.746 41.699 1.00 91.06 91 ASN A CA 1
ATOM 741 C C . ASN A 1 91 ? -11.389 -2.563 40.180 1.00 91.06 91 ASN A C 1
ATOM 743 O O . ASN A 1 91 ? -10.900 -1.576 39.645 1.00 91.06 91 ASN A O 1
ATOM 747 N N . LEU A 1 92 ? -12.085 -3.472 39.485 1.00 92.12 92 LEU A N 1
ATOM 748 C CA . LEU A 1 92 ? -12.274 -3.421 38.033 1.00 92.12 92 LEU A CA 1
ATOM 749 C C . LEU A 1 92 ? -13.139 -2.236 37.579 1.00 92.12 92 LEU A C 1
ATOM 751 O O . LEU A 1 92 ? -12.794 -1.545 36.621 1.00 92.12 92 LEU A O 1
ATOM 755 N N . LEU A 1 93 ? -14.291 -2.024 38.220 1.00 92.81 93 LEU A N 1
ATOM 756 C CA . LEU A 1 93 ? -15.259 -1.000 37.814 1.00 92.81 93 LEU A CA 1
ATOM 757 C C . LEU A 1 93 ? -14.772 0.418 38.146 1.00 92.81 93 LEU A C 1
ATOM 759 O O . LEU A 1 93 ? -15.184 1.370 37.478 1.00 92.81 93 LEU A O 1
ATOM 763 N N . ALA A 1 94 ? -13.866 0.544 39.117 1.00 93.88 94 ALA A N 1
ATOM 764 C CA . ALA A 1 94 ? -13.198 1.793 39.466 1.00 93.88 94 ALA A CA 1
ATOM 765 C C . ALA A 1 94 ? -12.123 2.225 38.447 1.00 93.88 94 ALA A C 1
ATOM 767 O O . ALA A 1 94 ? -11.708 3.384 38.455 1.00 93.88 94 ALA A O 1
ATOM 768 N N . ILE A 1 95 ? -11.678 1.335 37.546 1.00 92.62 95 ILE A N 1
ATOM 769 C CA . ILE A 1 95 ? -10.617 1.654 36.579 1.00 92.62 95 ILE A CA 1
ATOM 770 C C . ILE A 1 95 ? -11.082 2.763 35.620 1.00 92.62 95 ILE A C 1
ATOM 772 O O . ILE A 1 95 ? -12.143 2.641 34.993 1.00 92.62 95 ILE A O 1
ATOM 776 N N . PRO A 1 96 ? -10.280 3.828 35.428 1.00 92.88 96 PRO A N 1
ATOM 777 C CA . PRO A 1 96 ? -10.581 4.852 34.442 1.00 92.88 96 PRO A CA 1
ATOM 778 C C . PRO A 1 96 ? -10.519 4.310 33.013 1.00 92.88 96 PRO A C 1
ATOM 780 O O . PRO A 1 96 ? -9.557 3.648 32.614 1.00 92.88 96 PRO A O 1
ATOM 783 N N . VAL A 1 97 ? -11.480 4.702 32.177 1.00 91.88 97 VAL A N 1
ATOM 784 C CA . VAL A 1 97 ? -11.500 4.351 30.747 1.00 91.88 97 VAL A CA 1
ATOM 785 C C . VAL A 1 97 ? -10.259 4.885 30.019 1.00 91.88 97 VAL A C 1
ATOM 787 O O . VAL A 1 97 ? -9.807 4.316 29.032 1.00 91.88 97 VAL A O 1
ATOM 790 N N . SER A 1 98 ? -9.643 5.962 30.507 1.00 90.19 98 SER A N 1
ATOM 791 C CA . SER A 1 98 ? -8.394 6.492 29.944 1.00 90.19 98 SER A CA 1
ATOM 792 C C . SER A 1 98 ? -7.203 5.529 30.056 1.00 90.19 98 SER A C 1
ATOM 794 O O . SER A 1 98 ? -6.244 5.673 29.296 1.00 90.19 98 SER A O 1
ATOM 796 N N . LYS A 1 99 ? -7.258 4.559 30.977 1.00 88.94 99 LYS A N 1
ATOM 797 C CA . LYS A 1 99 ? -6.186 3.592 31.245 1.00 88.94 99 LYS A CA 1
ATOM 798 C C . LYS A 1 99 ? -6.339 2.277 30.474 1.00 88.94 99 LYS A C 1
ATOM 800 O O . LYS A 1 99 ? -5.363 1.541 30.346 1.00 88.94 99 LYS A O 1
ATOM 805 N N . ILE A 1 100 ? -7.518 1.994 29.919 1.00 88.69 100 ILE A N 1
ATOM 806 C CA . ILE A 1 100 ? -7.748 0.800 29.096 1.00 88.69 100 ILE A CA 1
ATOM 807 C C . ILE A 1 100 ? -7.324 1.040 27.642 1.00 88.69 100 ILE A C 1
ATOM 809 O O . ILE A 1 100 ? -7.444 2.144 27.104 1.00 88.69 100 ILE A O 1
ATOM 813 N N . LYS A 1 101 ? -6.839 -0.003 26.961 1.00 86.38 101 LYS A N 1
ATOM 814 C CA . LYS A 1 101 ? -6.469 0.082 25.540 1.00 86.38 101 LYS A CA 1
ATOM 815 C C . LYS A 1 101 ? -7.580 -0.441 24.636 1.00 86.38 101 LYS A C 1
ATOM 817 O O . LYS A 1 101 ? -7.569 -1.601 24.257 1.00 86.38 101 LYS A O 1
ATOM 822 N N . LEU A 1 102 ? -8.479 0.437 24.202 1.00 87.19 102 LEU A N 1
ATOM 823 C CA . LEU A 1 102 ? -9.402 0.163 23.090 1.00 87.19 102 LEU A CA 1
ATOM 824 C C . LEU A 1 102 ? -8.905 0.801 21.781 1.00 87.19 102 LEU A C 1
ATOM 826 O O . LEU A 1 102 ? -7.935 1.568 21.766 1.00 87.19 102 LEU A O 1
ATOM 830 N N . SER A 1 103 ? -9.564 0.522 20.652 1.00 87.00 103 SER A N 1
ATOM 831 C CA . SER A 1 103 ? -9.260 1.199 19.391 1.00 87.00 103 SER A CA 1
ATOM 832 C C . SER A 1 103 ? -9.420 2.712 19.508 1.00 87.00 103 SER A C 1
ATOM 834 O O . SER A 1 103 ? -10.236 3.239 20.264 1.00 87.00 103 SER A O 1
ATOM 836 N N . VAL A 1 104 ? -8.690 3.440 18.659 1.00 88.00 104 VAL A N 1
ATOM 837 C CA . VAL A 1 104 ? -8.772 4.908 18.580 1.00 88.00 104 VAL A CA 1
ATOM 838 C C . VAL A 1 104 ? -10.214 5.384 18.359 1.00 88.00 104 VAL A C 1
ATOM 840 O O . VAL A 1 104 ? -10.592 6.451 18.837 1.00 88.00 104 VAL A O 1
ATOM 843 N N . ARG A 1 105 ? -11.037 4.602 17.645 1.00 86.94 105 ARG A N 1
ATOM 844 C CA . ARG A 1 105 ? -12.448 4.937 17.415 1.00 86.94 105 ARG A CA 1
ATOM 845 C C . ARG A 1 105 ? -13.280 4.741 18.675 1.00 86.94 105 ARG A C 1
ATOM 847 O O . ARG A 1 105 ? -13.999 5.667 19.030 1.00 86.94 105 ARG A O 1
ATOM 854 N N . ALA A 1 106 ? -13.147 3.600 19.349 1.00 90.38 106 ALA A N 1
ATOM 855 C CA . ALA A 1 106 ? -13.821 3.345 20.620 1.00 90.38 106 ALA A CA 1
ATOM 856 C C . ALA A 1 106 ? -13.463 4.419 21.652 1.00 90.38 106 ALA A C 1
ATOM 858 O O . ALA A 1 106 ? -14.349 5.090 22.168 1.00 90.38 106 ALA A O 1
ATOM 859 N N . MET A 1 107 ? -12.173 4.710 21.826 1.00 92.25 107 MET A N 1
ATOM 860 C CA . MET A 1 107 ? -11.713 5.748 22.751 1.00 92.25 107 MET A CA 1
ATOM 861 C C . MET A 1 107 ? -12.260 7.141 22.424 1.00 92.25 107 MET A C 1
ATOM 863 O O . MET A 1 107 ? -12.621 7.893 23.326 1.00 92.25 107 MET A O 1
ATOM 867 N N . ARG A 1 108 ? -12.360 7.511 21.141 1.00 92.56 108 ARG A N 1
ATOM 868 C CA . ARG A 1 108 ? -12.975 8.790 20.746 1.00 92.56 108 ARG A CA 1
ATOM 869 C C . ARG A 1 108 ? -14.469 8.836 21.053 1.00 92.56 108 ARG A C 1
ATOM 871 O O . ARG A 1 108 ? -14.956 9.897 21.427 1.00 92.56 108 ARG A O 1
ATOM 878 N N . VAL A 1 109 ? -15.184 7.726 20.875 1.00 93.12 109 VAL A N 1
ATOM 879 C CA . VAL A 1 109 ? -16.611 7.635 21.211 1.00 93.12 109 VAL A CA 1
ATOM 880 C C . VAL A 1 109 ? -16.807 7.789 22.719 1.00 93.12 109 VAL A C 1
ATOM 882 O O . VAL A 1 109 ? -17.592 8.639 23.124 1.00 93.12 109 VAL A O 1
ATOM 885 N N . LEU A 1 110 ? -16.022 7.077 23.534 1.00 92.12 110 LEU A N 1
ATOM 886 C CA . LEU A 1 110 ? -16.105 7.143 25.000 1.00 92.12 110 LEU A CA 1
ATOM 887 C C . LEU A 1 110 ? -15.737 8.525 25.565 1.00 92.12 110 LEU A C 1
ATOM 889 O O . LEU A 1 110 ? -16.340 9.004 26.521 1.00 92.12 110 LEU A O 1
ATOM 893 N N . LYS A 1 111 ? -14.800 9.234 24.923 1.00 92.62 111 LYS A N 1
ATOM 894 C CA . LYS A 1 111 ? -14.513 10.635 25.269 1.00 92.62 111 LYS A CA 1
ATOM 895 C C . LYS A 1 111 ? -15.694 11.565 24.981 1.00 92.62 111 LYS A C 1
ATOM 897 O O . LYS A 1 111 ? -15.939 12.486 25.751 1.00 92.62 111 LYS A O 1
ATOM 902 N N . LYS A 1 112 ? -16.435 11.338 23.891 1.00 91.88 112 LYS A N 1
ATOM 903 C CA . LYS A 1 112 ? -17.614 12.152 23.544 1.00 91.88 112 LYS A CA 1
ATOM 904 C C . LYS A 1 112 ? -18.790 11.917 24.490 1.00 91.88 112 LYS A C 1
ATOM 906 O O . LYS A 1 112 ? -19.507 12.867 24.775 1.00 91.88 112 LYS A O 1
ATOM 911 N N . THR A 1 113 ? -18.970 10.692 24.988 1.00 90.38 113 THR A N 1
ATOM 912 C CA . THR A 1 113 ? -19.968 10.384 26.030 1.00 90.38 113 THR A CA 1
ATOM 913 C C . THR A 1 113 ? -19.577 10.886 27.410 1.00 90.38 113 THR A C 1
ATOM 915 O O . THR A 1 113 ? -20.383 10.773 28.326 1.00 90.38 113 THR A O 1
ATOM 918 N N . LYS A 1 114 ? -18.363 11.436 27.564 1.00 92.31 114 LYS A N 1
ATOM 919 C CA . LYS A 1 114 ? -17.770 11.802 28.855 1.00 92.31 114 LYS A CA 1
ATOM 920 C C . LYS A 1 114 ? -17.699 10.617 29.828 1.00 92.31 114 LYS A C 1
ATOM 922 O O . LYS A 1 114 ? -17.749 10.830 31.030 1.00 92.31 114 LYS A O 1
ATOM 927 N N . THR A 1 115 ? -17.564 9.393 29.314 1.00 92.44 115 THR A N 1
ATOM 928 C CA . THR A 1 115 ? -17.431 8.189 30.142 1.00 92.44 115 THR A CA 1
ATOM 929 C C . THR A 1 115 ? -16.032 8.149 30.751 1.00 92.44 115 THR A C 1
ATOM 931 O O . THR A 1 115 ? -15.045 8.032 30.021 1.00 92.44 115 THR A O 1
ATOM 934 N N . GLN A 1 116 ? -15.944 8.260 32.074 1.00 91.69 116 GLN A N 1
ATOM 935 C CA . GLN A 1 116 ? -14.682 8.349 32.812 1.00 91.69 116 GLN A CA 1
ATOM 936 C C . GLN A 1 116 ? -14.233 7.006 33.382 1.00 91.69 116 GLN A C 1
ATOM 938 O O . GLN A 1 116 ? -13.032 6.738 33.415 1.00 91.69 116 GLN A O 1
ATOM 943 N N . SER A 1 117 ? -15.169 6.146 33.788 1.00 94.06 117 SER A N 1
ATOM 944 C CA . SER A 1 117 ? -14.884 4.888 34.492 1.00 94.06 117 SER A CA 1
ATOM 945 C C . SER A 1 117 ? -15.503 3.662 33.818 1.00 94.06 117 SER A C 1
ATOM 947 O O . SER A 1 117 ? -16.437 3.760 33.015 1.00 94.06 117 SER A O 1
ATOM 949 N N . MET A 1 118 ? -14.975 2.483 34.151 1.00 92.38 118 MET A N 1
ATOM 950 C CA . MET A 1 118 ? -15.537 1.201 33.720 1.00 92.38 118 MET A CA 1
ATOM 951 C C . MET A 1 118 ? -16.977 1.007 34.214 1.00 92.38 118 MET A C 1
ATOM 953 O O . MET A 1 118 ? -17.799 0.462 33.478 1.00 92.38 118 MET A O 1
ATOM 957 N N . LEU A 1 119 ? -17.313 1.508 35.408 1.00 93.75 119 LEU A N 1
ATOM 958 C CA . LEU A 1 119 ? -18.682 1.527 35.928 1.00 93.75 119 LEU A CA 1
ATOM 959 C C . LEU A 1 119 ? -19.654 2.235 34.972 1.00 93.75 119 LEU A C 1
ATOM 961 O O . LEU A 1 119 ? -20.673 1.663 34.580 1.00 93.75 119 LEU A O 1
ATOM 965 N N . GLU A 1 120 ? -19.325 3.459 34.561 1.00 92.25 120 GLU A N 1
ATOM 966 C CA . GLU A 1 120 ? -20.154 4.237 33.635 1.00 92.25 120 GLU A CA 1
ATOM 967 C C . GLU A 1 120 ? -20.251 3.567 32.259 1.00 92.25 120 GLU A C 1
ATOM 969 O O . GLU A 1 120 ? -21.305 3.590 31.618 1.00 92.25 120 GLU A O 1
ATOM 974 N N . LEU A 1 121 ? -19.162 2.936 31.805 1.00 92.25 121 LEU A N 1
ATOM 975 C CA . LEU A 1 121 ? -19.138 2.193 30.548 1.00 92.25 121 LEU A CA 1
ATOM 976 C C . LEU A 1 121 ? -20.107 1.003 30.572 1.00 92.25 121 LEU A C 1
ATOM 978 O O . LEU A 1 121 ? -20.850 0.803 29.614 1.00 92.25 121 LEU A O 1
ATOM 982 N N . VAL A 1 122 ? -20.126 0.234 31.662 1.00 91.00 122 VAL A N 1
ATOM 983 C CA . VAL A 1 122 ? -21.026 -0.919 31.839 1.00 91.00 122 VAL A CA 1
ATOM 984 C C . VAL A 1 122 ? -22.488 -0.479 31.912 1.00 91.00 122 VAL A C 1
ATOM 986 O O . VAL A 1 122 ? -23.350 -1.109 31.303 1.00 91.00 122 VAL A O 1
ATOM 989 N N . GLN A 1 123 ? -22.769 0.633 32.593 1.00 89.88 123 GLN A N 1
ATOM 990 C CA . GLN A 1 123 ? -24.120 1.193 32.706 1.00 89.88 123 GLN A CA 1
ATOM 991 C C . GLN A 1 123 ? -24.621 1.857 31.414 1.00 89.88 123 GLN A C 1
ATOM 993 O O . GLN A 1 123 ? -25.817 2.138 31.288 1.00 89.88 123 GLN A O 1
ATOM 998 N N . SER A 1 124 ? -23.729 2.129 30.459 1.00 86.69 124 SER A N 1
ATOM 999 C CA . SER A 1 124 ? -24.087 2.779 29.204 1.00 86.69 124 SER A CA 1
ATOM 1000 C C . SER A 1 124 ? -24.880 1.842 28.293 1.00 86.69 124 SER A C 1
ATOM 1002 O O . SER A 1 124 ? -24.496 0.700 28.042 1.00 86.69 124 SER A O 1
ATOM 1004 N N . ASP A 1 125 ? -25.985 2.352 27.750 1.00 84.44 125 ASP A N 1
ATOM 1005 C CA . ASP A 1 125 ? -26.784 1.629 26.764 1.00 84.44 125 ASP A CA 1
ATOM 1006 C C . ASP A 1 125 ? -26.091 1.625 25.392 1.00 84.44 125 ASP A C 1
ATOM 1008 O O . ASP A 1 125 ? -25.716 2.674 24.856 1.00 84.44 125 ASP A O 1
ATOM 1012 N N . ALA A 1 126 ? -25.965 0.439 24.793 1.00 80.56 126 ALA A N 1
ATOM 1013 C CA . ALA A 1 126 ? -25.354 0.270 23.479 1.00 80.56 126 ALA A CA 1
ATOM 1014 C C . ALA A 1 126 ? -26.110 1.052 22.390 1.00 80.56 126 ALA A C 1
ATOM 1016 O O . ALA A 1 126 ? -25.483 1.597 21.478 1.00 80.56 126 ALA A O 1
ATOM 1017 N N . GLY A 1 127 ? -27.440 1.165 22.505 1.00 77.31 127 GLY A N 1
ATOM 1018 C CA . GLY A 1 127 ? -28.267 1.950 21.589 1.00 77.31 127 GLY A CA 1
ATOM 1019 C C . GLY A 1 127 ? -27.900 3.434 21.601 1.00 77.31 127 GLY A C 1
ATOM 1020 O O . GLY A 1 127 ? -27.666 4.019 20.542 1.00 77.31 127 GLY A O 1
ATOM 1021 N N . LYS A 1 128 ? -27.763 4.025 22.794 1.00 81.81 128 LYS A N 1
ATOM 1022 C CA . LYS A 1 128 ? -27.309 5.419 22.964 1.00 81.81 128 LYS A CA 1
ATOM 1023 C C . LYS A 1 128 ? -25.894 5.645 22.425 1.00 81.81 128 LYS A C 1
ATOM 1025 O O . LYS A 1 128 ? -25.646 6.652 21.768 1.00 81.81 128 LYS A O 1
ATOM 1030 N N . ILE A 1 129 ? -24.975 4.700 22.642 1.00 84.69 129 ILE A N 1
ATOM 1031 C CA . ILE A 1 129 ? -23.605 4.787 22.109 1.00 84.69 129 ILE A CA 1
ATOM 1032 C C . ILE A 1 129 ? -23.601 4.766 20.569 1.00 84.69 129 ILE A C 1
ATOM 1034 O O . ILE A 1 129 ? -22.793 5.461 19.948 1.00 84.69 129 ILE A O 1
ATOM 1038 N N . LEU A 1 130 ? -24.496 3.999 19.935 1.00 86.81 130 LEU A N 1
ATOM 1039 C CA . LEU A 1 130 ? -24.577 3.894 18.471 1.00 86.81 130 LEU A CA 1
ATOM 1040 C C . LEU A 1 130 ? -25.013 5.196 17.797 1.00 86.81 130 LEU A C 1
ATOM 1042 O O . LEU A 1 130 ? -24.562 5.488 16.693 1.00 86.81 130 LEU A O 1
ATOM 1046 N N . GLN A 1 131 ? -25.850 5.990 18.466 1.00 85.69 131 GLN A N 1
ATOM 1047 C CA . GLN A 1 131 ? -26.342 7.270 17.946 1.00 85.69 131 GLN A CA 1
ATOM 1048 C C . GLN A 1 131 ? -25.239 8.337 17.842 1.00 85.69 131 GLN A C 1
ATOM 1050 O O . GLN A 1 131 ? -25.403 9.359 17.176 1.00 85.69 131 GLN A O 1
ATOM 1055 N N . ILE A 1 132 ? -24.084 8.112 18.470 1.00 87.88 132 ILE A N 1
ATOM 1056 C CA . ILE A 1 132 ? -22.981 9.070 18.478 1.00 87.88 132 ILE A CA 1
ATOM 1057 C C . ILE A 1 132 ? -22.305 9.095 17.117 1.00 87.88 132 ILE A C 1
ATOM 1059 O O . ILE A 1 132 ? -21.775 8.094 16.634 1.00 87.88 132 ILE A O 1
ATOM 1063 N N . ARG A 1 133 ? -22.207 10.289 16.530 1.00 83.12 133 ARG A N 1
ATOM 1064 C CA . ARG A 1 133 ? -21.529 10.487 15.247 1.00 83.12 133 ARG A CA 1
ATOM 1065 C C . ARG A 1 133 ? -20.091 9.951 15.273 1.00 83.12 133 ARG A C 1
ATOM 1067 O O . ARG A 1 133 ? -19.224 10.457 16.001 1.00 83.12 133 ARG A O 1
ATOM 1074 N N . GLY A 1 134 ? -19.834 8.976 14.400 1.00 81.38 134 GLY A N 1
ATOM 1075 C CA . GLY A 1 134 ? -18.546 8.290 14.260 1.00 81.38 134 GLY A CA 1
ATOM 1076 C C . GLY A 1 134 ? -18.435 6.988 15.059 1.00 81.38 134 GLY A C 1
ATOM 1077 O O . GLY A 1 134 ? -17.429 6.287 14.922 1.00 81.38 134 GLY A O 1
ATOM 1078 N N . CYS A 1 135 ? -19.453 6.645 15.848 1.00 82.75 135 CYS A N 1
ATOM 1079 C CA . CYS A 1 135 ? -19.645 5.301 16.360 1.00 82.75 135 CYS A CA 1
ATOM 1080 C C . CYS A 1 135 ? -20.286 4.440 15.269 1.00 82.75 135 CYS A C 1
ATOM 1082 O O . CYS A 1 135 ? -21.215 4.865 14.593 1.00 82.75 135 CYS A O 1
ATOM 1084 N N . GLY A 1 136 ? -19.755 3.241 15.055 1.00 81.94 136 GLY A N 1
ATOM 1085 C CA . GLY A 1 136 ? -20.351 2.266 14.148 1.00 81.94 136 GLY A CA 1
ATOM 1086 C C . GLY A 1 136 ? -20.472 0.919 14.840 1.00 81.94 136 GLY A C 1
ATOM 1087 O O . GLY A 1 136 ? -19.835 0.693 15.870 1.00 81.94 136 GLY A O 1
ATOM 1088 N N . VAL A 1 137 ? -21.217 -0.003 14.230 1.00 80.50 137 VAL A N 1
ATOM 1089 C CA . VAL A 1 137 ? -21.488 -1.353 14.764 1.00 80.50 137 VAL A CA 1
ATOM 1090 C C . VAL A 1 137 ? -20.214 -2.066 15.228 1.00 80.50 137 VAL A C 1
ATOM 1092 O O . VAL A 1 137 ? -20.182 -2.689 16.285 1.00 80.50 137 VAL A O 1
ATOM 1095 N N . LYS A 1 138 ? -19.113 -1.912 14.483 1.00 77.56 138 LYS A N 1
ATOM 1096 C CA . LYS A 1 138 ? -17.822 -2.511 14.838 1.00 77.56 138 LYS A CA 1
ATOM 1097 C C . LYS A 1 138 ? -17.241 -1.974 16.149 1.00 77.56 138 LYS A C 1
ATOM 1099 O O . LYS A 1 138 ? -16.644 -2.743 16.890 1.00 77.56 138 LYS A O 1
ATOM 1104 N N . THR A 1 139 ? -17.397 -0.680 16.417 1.00 85.62 139 THR A N 1
ATOM 1105 C CA . THR A 1 139 ? -16.929 -0.052 17.659 1.00 85.62 139 THR A CA 1
ATOM 1106 C C . THR A 1 139 ? -17.714 -0.585 18.854 1.00 85.62 139 THR A C 1
ATOM 1108 O O . THR A 1 139 ? -17.129 -0.888 19.885 1.00 85.62 139 THR A O 1
ATOM 1111 N N . ILE A 1 140 ? -19.029 -0.760 18.704 1.00 85.81 140 ILE A N 1
ATOM 1112 C CA . ILE A 1 140 ? -19.875 -1.335 19.759 1.00 85.81 140 ILE A CA 1
ATOM 1113 C C . ILE A 1 140 ? -19.524 -2.792 20.002 1.00 85.81 140 ILE A C 1
ATOM 1115 O O . ILE A 1 140 ? -19.382 -3.196 21.149 1.00 85.81 140 ILE A O 1
ATOM 1119 N N . ARG A 1 141 ? -19.338 -3.568 18.931 1.00 82.50 141 ARG A N 1
ATOM 1120 C CA . ARG A 1 141 ? -18.908 -4.963 19.033 1.00 82.50 141 ARG A CA 1
ATOM 1121 C C . ARG A 1 141 ? -17.568 -5.075 19.752 1.00 82.50 141 ARG A C 1
ATOM 1123 O O . ARG A 1 141 ? -17.443 -5.889 20.645 1.00 82.50 141 ARG A O 1
ATOM 1130 N N . GLU A 1 142 ? -16.610 -4.212 19.420 1.00 85.06 142 GLU A N 1
ATOM 1131 C CA . GLU A 1 142 ? -15.319 -4.151 20.109 1.00 85.06 142 GLU A CA 1
ATOM 1132 C C . GLU A 1 142 ? -15.470 -3.866 21.611 1.00 85.06 142 GLU A C 1
ATOM 1134 O O . GLU A 1 142 ? -14.868 -4.567 22.419 1.00 85.06 142 GLU A O 1
ATOM 1139 N N . ILE A 1 143 ? -16.285 -2.874 21.989 1.00 87.31 143 ILE A N 1
ATOM 1140 C CA . ILE A 1 143 ? -16.553 -2.550 23.399 1.00 87.31 143 ILE A CA 1
ATOM 1141 C C . ILE A 1 143 ? -17.247 -3.726 24.102 1.00 87.31 143 ILE A C 1
ATOM 1143 O O . ILE A 1 143 ? -16.855 -4.103 25.202 1.00 87.31 143 ILE A O 1
ATOM 1147 N N . GLY A 1 144 ? -18.254 -4.330 23.470 1.00 84.56 144 GLY A N 1
ATOM 1148 C CA . GLY A 1 144 ? -18.991 -5.466 24.022 1.00 84.56 144 GLY A CA 1
ATOM 1149 C C . GLY A 1 144 ? -18.119 -6.709 24.189 1.00 84.56 144 GLY A C 1
ATOM 1150 O O . GLY A 1 144 ? -18.157 -7.342 25.241 1.00 84.56 144 GLY A O 1
ATOM 1151 N N . ASP A 1 145 ? -17.291 -7.023 23.191 1.00 80.31 145 ASP A N 1
ATOM 1152 C CA . ASP A 1 145 ? -16.321 -8.113 23.259 1.00 80.31 145 ASP A CA 1
ATOM 1153 C C . ASP A 1 145 ? -15.334 -7.857 24.400 1.00 80.31 145 ASP A C 1
ATOM 1155 O O . ASP A 1 145 ? -15.120 -8.743 25.221 1.00 80.31 145 ASP A O 1
ATOM 1159 N N . PHE A 1 146 ? -14.779 -6.647 24.506 1.00 85.06 146 PHE A N 1
ATOM 1160 C CA . PHE A 1 146 ? -13.879 -6.269 25.597 1.00 85.06 146 PHE A CA 1
ATOM 1161 C C . PHE A 1 146 ? -14.516 -6.483 26.978 1.00 85.06 146 PHE A C 1
ATOM 1163 O O . PHE A 1 146 ? -13.936 -7.175 27.814 1.00 85.06 146 PHE A O 1
ATOM 1170 N N . LEU A 1 147 ? -15.735 -5.976 27.194 1.00 86.88 147 LEU A N 1
ATOM 1171 C CA . LEU A 1 147 ? -16.469 -6.169 28.449 1.00 86.88 147 LEU A CA 1
ATOM 1172 C C . LEU A 1 147 ? -16.709 -7.653 28.747 1.00 86.88 147 LEU A C 1
ATOM 1174 O O . LEU A 1 147 ? -16.508 -8.092 29.876 1.00 86.88 147 LEU A O 1
ATOM 1178 N N . LYS A 1 148 ? -17.047 -8.450 27.729 1.00 83.06 148 LYS A N 1
ATOM 1179 C CA . LYS A 1 148 ? -17.289 -9.887 27.887 1.00 83.06 148 LYS A CA 1
ATOM 1180 C C . LYS A 1 148 ? -16.059 -10.645 28.400 1.00 83.06 148 LYS A C 1
ATOM 1182 O O . LYS A 1 148 ? -16.216 -11.548 29.216 1.00 83.06 148 LYS A O 1
ATOM 1187 N N . HIS A 1 149 ? -14.845 -10.286 27.969 1.00 80.94 149 HIS A N 1
ATOM 1188 C CA . HIS A 1 149 ? -13.607 -10.922 28.465 1.00 80.94 149 HIS A CA 1
ATOM 1189 C C . HIS A 1 149 ? -13.322 -10.586 29.940 1.00 80.94 149 HIS A C 1
ATOM 1191 O O . HIS A 1 149 ? -12.642 -11.343 30.636 1.00 80.94 149 HIS A O 1
ATOM 1197 N N . LEU A 1 150 ? -13.877 -9.473 30.419 1.00 83.44 150 LEU A N 1
ATOM 1198 C CA . LEU A 1 150 ? -13.824 -9.034 31.811 1.00 83.44 150 LEU A CA 1
ATOM 1199 C C . LEU A 1 150 ? -15.030 -9.521 32.627 1.00 83.44 150 LEU A C 1
ATOM 1201 O O . LEU A 1 150 ? -15.252 -9.034 33.728 1.00 83.44 150 LEU A O 1
ATOM 1205 N N . GLU A 1 151 ? -15.814 -10.463 32.090 1.00 85.06 151 GLU A N 1
ATOM 1206 C CA . GLU A 1 151 ? -17.018 -11.007 32.736 1.00 85.06 151 GLU A CA 1
ATOM 1207 C C . GLU A 1 151 ? -18.112 -9.944 32.967 1.00 85.06 151 GLU A C 1
ATOM 1209 O O . GLU A 1 151 ? -18.998 -10.108 33.802 1.00 85.06 151 GLU A O 1
ATOM 1214 N N . LEU A 1 152 ? -18.086 -8.861 32.183 1.00 85.75 152 LEU A N 1
ATOM 1215 C CA . LEU A 1 152 ? -19.052 -7.765 32.211 1.00 85.75 152 LEU A CA 1
ATOM 1216 C C . LEU A 1 152 ? -19.985 -7.816 30.995 1.00 85.75 152 LEU A C 1
ATOM 1218 O O . LEU A 1 152 ? -19.668 -8.386 29.949 1.00 85.75 152 LEU A O 1
ATOM 1222 N N . GLN A 1 153 ? -21.151 -7.177 31.115 1.00 79.38 153 GLN A N 1
ATOM 1223 C CA . GLN A 1 153 ? -22.110 -7.041 30.018 1.00 79.38 153 GLN A CA 1
ATOM 1224 C C . GLN A 1 153 ? -22.595 -5.590 29.906 1.00 79.38 153 GLN A C 1
ATOM 1226 O O . GLN A 1 153 ? -22.992 -5.015 30.919 1.00 79.38 153 GLN A O 1
ATOM 1231 N N . PRO A 1 154 ? -22.587 -4.992 28.700 1.00 77.19 154 PRO A N 1
ATOM 1232 C CA . PRO A 1 154 ? -23.067 -3.628 28.504 1.00 77.19 154 PRO A CA 1
ATOM 1233 C C . PRO A 1 154 ? -24.569 -3.515 28.790 1.00 77.19 154 PRO A C 1
ATOM 1235 O O . PRO A 1 154 ? -25.342 -4.420 28.473 1.00 77.19 154 PRO A O 1
ATOM 1238 N N . GLY A 1 155 ? -24.982 -2.390 29.371 1.00 78.12 155 GLY A N 1
ATOM 1239 C CA . GLY A 1 155 ? -26.376 -2.075 29.686 1.00 78.12 155 GLY A CA 1
ATOM 1240 C C . GLY A 1 155 ? -26.930 -2.763 30.938 1.00 78.12 155 GLY A C 1
ATOM 1241 O O . GLY A 1 155 ? -28.063 -2.477 31.326 1.00 78.12 155 GLY A O 1
ATOM 1242 N N . LYS A 1 156 ? -26.162 -3.636 31.604 1.00 80.12 156 LYS A N 1
ATOM 1243 C CA . LYS A 1 156 ? -26.557 -4.207 32.897 1.00 80.12 156 LYS A CA 1
ATOM 1244 C C . LYS A 1 156 ? -26.121 -3.284 34.028 1.00 80.12 156 LYS A C 1
ATOM 1246 O O . LYS A 1 156 ? -24.952 -2.929 34.134 1.00 80.12 156 LYS A O 1
ATOM 1251 N N . ARG A 1 157 ? -27.065 -2.888 34.884 1.00 82.00 157 ARG A N 1
ATOM 1252 C CA . ARG A 1 157 ? -26.755 -2.090 36.074 1.00 82.00 157 ARG A CA 1
ATOM 1253 C C . ARG A 1 157 ? -26.252 -3.007 37.196 1.00 82.00 157 ARG A C 1
ATOM 1255 O O . ARG A 1 157 ? -26.938 -3.985 37.496 1.00 82.00 157 ARG A O 1
ATOM 1262 N N . PRO A 1 158 ? -25.086 -2.716 37.800 1.00 84.75 158 PRO A N 1
ATOM 1263 C CA . PRO A 1 158 ? -24.673 -3.370 39.035 1.00 84.75 158 PRO A CA 1
ATOM 1264 C C . PRO A 1 158 ? -25.634 -3.035 40.181 1.00 84.75 158 PRO A C 1
ATOM 1266 O O . PRO A 1 158 ? -26.338 -2.029 40.116 1.00 84.75 158 PRO A O 1
ATOM 1269 N N . ASP A 1 159 ? -25.636 -3.870 41.218 1.00 87.00 159 ASP A N 1
ATOM 1270 C CA . ASP A 1 159 ? -26.392 -3.625 42.450 1.00 87.00 159 ASP A CA 1
ATOM 1271 C C . ASP A 1 159 ? -25.926 -2.345 43.163 1.00 87.00 159 ASP A C 1
ATOM 1273 O O . ASP A 1 159 ? -24.740 -2.002 43.132 1.00 87.00 159 ASP A O 1
ATOM 1277 N N . ASP A 1 160 ? -26.851 -1.653 43.830 1.00 87.12 160 ASP A N 1
ATOM 1278 C CA . ASP A 1 160 ? -26.590 -0.358 44.465 1.00 87.12 160 ASP A CA 1
ATOM 1279 C C . ASP A 1 160 ? -25.538 -0.432 45.584 1.00 87.12 160 ASP A C 1
ATOM 1281 O O . ASP A 1 160 ? -24.825 0.546 45.827 1.00 87.12 160 ASP A O 1
ATOM 1285 N N . GLY A 1 161 ? -25.387 -1.581 46.255 1.00 89.31 161 GLY A N 1
ATOM 1286 C CA . GLY A 1 161 ? -24.302 -1.813 47.212 1.00 89.31 161 GLY A CA 1
ATOM 1287 C C . GLY A 1 161 ? -22.934 -1.746 46.537 1.00 89.31 161 GLY A C 1
ATOM 1288 O O . GLY A 1 161 ? -22.088 -0.942 46.923 1.00 89.31 161 GLY A O 1
ATOM 1289 N N . LEU A 1 162 ? -22.760 -2.500 45.450 1.00 89.19 162 LEU A N 1
ATOM 1290 C CA . LEU A 1 162 ? -21.520 -2.504 44.672 1.00 89.19 162 LEU A CA 1
ATOM 1291 C C . LEU A 1 162 ? -21.222 -1.123 44.070 1.00 89.19 162 LEU A C 1
ATOM 1293 O O . LEU A 1 162 ? -20.075 -0.685 44.071 1.00 89.19 162 LEU A O 1
ATOM 1297 N N . VAL A 1 163 ? -22.241 -0.407 43.586 1.00 90.88 163 VAL A N 1
ATOM 1298 C CA . VAL A 1 163 ? -22.067 0.960 43.066 1.00 90.88 163 VAL A CA 1
ATOM 1299 C C . VAL A 1 163 ? -21.552 1.910 44.151 1.00 90.88 163 VAL A C 1
ATOM 1301 O O . VAL A 1 163 ? -20.666 2.721 43.871 1.00 90.88 163 VAL A O 1
ATOM 1304 N N . ARG A 1 164 ? -22.086 1.828 45.378 1.00 92.81 164 ARG A N 1
ATOM 1305 C CA . ARG A 1 164 ? -21.611 2.640 46.510 1.00 92.81 164 ARG A CA 1
ATOM 1306 C C . ARG A 1 164 ? -20.164 2.316 46.863 1.00 92.81 164 ARG A C 1
ATOM 1308 O O . ARG A 1 164 ? -19.367 3.242 46.993 1.00 92.81 164 ARG A O 1
ATOM 1315 N N . ASP A 1 165 ? -19.819 1.035 46.929 1.00 92.38 165 ASP A N 1
ATOM 1316 C CA . ASP A 1 165 ? -18.463 0.595 47.264 1.00 92.38 165 ASP A CA 1
ATOM 1317 C C . ASP A 1 165 ? -17.442 1.018 46.201 1.00 92.38 165 ASP A C 1
ATOM 1319 O O . ASP A 1 165 ? -16.372 1.517 46.538 1.00 92.38 165 ASP A O 1
ATOM 1323 N N . VAL A 1 166 ? -17.790 0.908 44.912 1.00 92.25 166 VAL A N 1
ATOM 1324 C CA . VAL A 1 166 ? -16.949 1.397 43.805 1.00 92.25 166 VAL A CA 1
ATOM 1325 C C . VAL A 1 166 ? -16.722 2.901 43.924 1.00 92.25 166 VAL A C 1
ATOM 1327 O O . VAL A 1 166 ? -15.589 3.359 43.815 1.00 92.25 166 VAL A O 1
ATOM 1330 N N . LYS A 1 167 ? -17.778 3.686 44.172 1.00 92.62 167 LYS A N 1
ATOM 1331 C CA . LYS A 1 167 ? -17.656 5.144 44.323 1.00 92.62 167 LYS A CA 1
ATOM 1332 C C . LYS A 1 167 ? -16.800 5.529 45.526 1.00 92.62 167 LYS A C 1
ATOM 1334 O O . LYS A 1 167 ? -15.979 6.432 45.405 1.00 92.62 167 LYS A O 1
ATOM 1339 N N . LYS A 1 168 ? -16.966 4.834 46.655 1.00 93.00 168 LYS A N 1
ATOM 1340 C CA . LYS A 1 168 ? -16.125 5.008 47.843 1.00 93.00 168 LYS A CA 1
ATOM 1341 C C . LYS A 1 168 ? -14.661 4.706 47.513 1.00 93.00 168 LYS A C 1
ATOM 1343 O O . LYS A 1 168 ? -13.801 5.543 47.753 1.00 93.00 168 LYS A O 1
ATOM 1348 N N . HIS A 1 169 ? -14.401 3.580 46.852 1.00 90.31 169 HIS A N 1
ATOM 1349 C CA . HIS A 1 169 ? -13.056 3.192 46.432 1.00 90.31 169 HIS A CA 1
ATOM 1350 C C . HIS A 1 169 ? -12.414 4.207 45.469 1.00 90.31 169 HIS A C 1
ATOM 1352 O O . HIS A 1 169 ? -11.237 4.522 45.605 1.00 90.31 169 HIS A O 1
ATOM 1358 N N . MET A 1 170 ? -13.189 4.768 44.534 1.00 90.00 170 MET A N 1
ATOM 1359 C CA . MET A 1 170 ? -12.730 5.830 43.628 1.00 90.00 170 MET A CA 1
ATOM 1360 C C . MET A 1 170 ? -12.437 7.159 44.342 1.00 90.00 170 MET A C 1
ATOM 1362 O O . MET A 1 170 ? -11.627 7.932 43.842 1.00 90.00 170 MET A O 1
ATOM 1366 N N . ALA A 1 171 ? -13.104 7.450 45.463 1.00 88.69 171 ALA A N 1
ATOM 1367 C CA . ALA A 1 171 ? -12.875 8.665 46.247 1.00 88.69 171 ALA A CA 1
ATOM 1368 C C . ALA A 1 171 ? -11.652 8.541 47.171 1.00 88.69 171 ALA A C 1
ATOM 1370 O O . ALA A 1 171 ? -10.949 9.519 47.400 1.00 88.69 171 ALA A O 1
ATOM 1371 N N . GLU A 1 172 ? -11.391 7.339 47.686 1.00 88.25 172 GLU A N 1
ATOM 1372 C CA . GLU A 1 172 ? -10.287 7.055 48.613 1.00 88.25 172 GLU A CA 1
ATOM 1373 C C . GLU A 1 172 ? -8.932 6.859 47.919 1.00 88.25 172 GLU A C 1
ATOM 1375 O O . GLU A 1 172 ? -7.894 6.839 48.580 1.00 88.25 172 GLU A O 1
ATOM 1380 N N . ARG A 1 173 ? -8.916 6.662 46.597 1.00 81.38 173 ARG A N 1
ATOM 1381 C CA . ARG A 1 173 ? -7.711 6.295 45.845 1.00 81.38 173 ARG A CA 1
ATOM 1382 C C . ARG A 1 173 ? -7.519 7.177 44.623 1.00 81.38 173 ARG A C 1
ATOM 1384 O O . ARG A 1 173 ? -8.450 7.449 43.872 1.00 81.38 173 ARG A O 1
ATOM 1391 N N . GLU A 1 174 ? -6.267 7.536 44.357 1.00 78.19 174 GLU A N 1
ATOM 1392 C CA . GLU A 1 174 ? -5.906 8.153 43.086 1.00 78.19 174 GLU A CA 1
ATOM 1393 C C . GLU A 1 174 ? -6.008 7.151 41.928 1.00 78.19 174 GLU A C 1
ATOM 1395 O O . GLU A 1 174 ? -5.708 5.961 42.055 1.00 78.19 174 GLU A O 1
ATOM 1400 N N . ALA A 1 175 ? -6.361 7.656 40.745 1.00 66.69 175 ALA A N 1
ATOM 1401 C CA . ALA A 1 175 ? -6.547 6.869 39.526 1.00 66.69 175 ALA A CA 1
ATOM 1402 C C . ALA A 1 175 ? -5.327 6.016 39.108 1.00 66.69 175 ALA A C 1
ATOM 1404 O O . ALA A 1 175 ? -5.490 5.045 38.366 1.00 66.69 175 ALA A O 1
ATOM 1405 N N . GLY A 1 176 ? -4.112 6.395 39.524 1.00 65.56 176 GLY A N 1
ATOM 1406 C CA . GLY A 1 176 ? -2.888 5.614 39.310 1.00 65.56 176 GLY A CA 1
ATOM 1407 C C . GLY A 1 176 ? -2.845 4.350 40.170 1.00 65.56 176 GLY A C 1
ATOM 1408 O O . GLY A 1 176 ? -2.688 3.256 39.631 1.00 65.56 176 GLY A O 1
ATOM 1409 N N . GLY A 1 177 ? -3.112 4.495 41.471 1.00 82.00 177 GLY A N 1
ATOM 1410 C CA . GLY A 1 177 ? -3.054 3.395 42.437 1.00 82.00 177 GLY A CA 1
ATOM 1411 C C . GLY A 1 177 ? -4.098 2.305 42.189 1.00 82.00 177 GLY A C 1
ATOM 1412 O O . GLY A 1 177 ? -3.800 1.127 42.350 1.00 82.00 177 GLY A O 1
ATOM 1413 N N . ILE A 1 178 ? -5.290 2.666 41.694 1.00 85.75 178 ILE A N 1
ATOM 1414 C CA . ILE A 1 178 ? -6.359 1.693 41.383 1.00 85.75 178 ILE A CA 1
ATOM 1415 C C . ILE A 1 178 ? -5.895 0.667 40.336 1.00 85.75 178 ILE A C 1
ATOM 1417 O O . ILE A 1 178 ? -6.181 -0.527 40.442 1.00 85.75 178 ILE A O 1
ATOM 1421 N N . LEU A 1 179 ? -5.171 1.119 39.308 1.00 84.38 179 LEU A N 1
ATOM 1422 C CA . LEU A 1 179 ? -4.707 0.240 38.236 1.00 84.38 179 LEU A CA 1
ATOM 1423 C C . LEU A 1 179 ? -3.542 -0.652 38.690 1.00 84.38 179 LEU A C 1
ATOM 1425 O O . LEU A 1 179 ? -3.468 -1.810 38.282 1.00 84.38 179 LEU A O 1
ATOM 1429 N N . GLU A 1 180 ? -2.648 -0.121 39.522 1.00 85.19 180 GLU A N 1
ATOM 1430 C CA . GLU A 1 180 ? -1.512 -0.852 40.095 1.00 85.19 180 GLU A CA 1
ATOM 1431 C C . GLU A 1 180 ? -1.987 -1.953 41.048 1.00 85.19 180 GLU A C 1
ATOM 1433 O O . GLU A 1 180 ? -1.564 -3.105 40.923 1.00 85.19 180 GLU A O 1
ATOM 1438 N N . ASP A 1 181 ? -2.946 -1.634 41.920 1.00 85.62 181 ASP A N 1
ATOM 1439 C CA . ASP A 1 181 ? -3.588 -2.600 42.811 1.00 85.62 181 ASP A CA 1
ATOM 1440 C C . ASP A 1 181 ? -4.300 -3.702 42.008 1.00 85.62 181 ASP A C 1
ATOM 1442 O O . ASP A 1 181 ? -4.171 -4.888 42.319 1.00 85.62 181 ASP A O 1
ATOM 1446 N N . PHE A 1 182 ? -4.992 -3.339 40.920 1.00 88.06 182 PHE A N 1
ATOM 1447 C CA . PHE A 1 182 ? -5.615 -4.321 40.031 1.00 88.06 182 PHE A CA 1
ATOM 1448 C C . PHE A 1 182 ? -4.583 -5.206 39.318 1.00 88.06 182 PHE A C 1
ATOM 1450 O O . PHE A 1 182 ? -4.801 -6.409 39.179 1.00 88.06 182 PHE A O 1
ATOM 1457 N N . SER A 1 183 ? -3.455 -4.637 38.883 1.00 87.88 183 SER A N 1
ATOM 1458 C CA . SER A 1 183 ? -2.364 -5.393 38.258 1.00 87.88 183 SER A CA 1
ATOM 1459 C C . SER A 1 183 ? -1.733 -6.401 39.213 1.00 87.88 183 SER A C 1
ATOM 1461 O O . SER A 1 183 ? -1.346 -7.480 38.768 1.00 87.88 183 SER A O 1
ATOM 1463 N N . ARG A 1 184 ? -1.608 -6.053 40.498 1.00 88.12 184 ARG A N 1
ATOM 1464 C CA . ARG A 1 184 ? -1.055 -6.938 41.530 1.00 88.12 184 ARG A CA 1
ATOM 1465 C C . ARG A 1 184 ? -2.007 -8.088 41.849 1.00 88.12 184 ARG A C 1
ATOM 1467 O O . ARG A 1 184 ? -1.573 -9.232 41.913 1.00 88.12 184 ARG A O 1
ATOM 1474 N N . ASP A 1 185 ? -3.288 -7.781 42.028 1.00 87.12 185 ASP A N 1
ATOM 1475 C CA . ASP A 1 185 ? -4.279 -8.761 42.475 1.00 87.12 185 ASP A CA 1
ATOM 1476 C C . ASP A 1 185 ? -4.784 -9.655 41.316 1.00 87.12 185 ASP A C 1
ATOM 1478 O O . ASP A 1 185 ? -5.187 -10.794 41.548 1.00 87.12 185 ASP A O 1
ATOM 1482 N N . TYR A 1 186 ? -4.760 -9.164 40.065 1.00 86.62 186 TYR A N 1
ATOM 1483 C CA . TYR A 1 186 ? -5.317 -9.855 38.888 1.00 86.62 186 TYR A CA 1
ATOM 1484 C C . TYR A 1 186 ? -4.446 -9.700 37.619 1.00 86.62 186 TYR A C 1
ATOM 1486 O O . TYR A 1 186 ? -4.910 -9.147 36.611 1.00 86.62 186 TYR A O 1
ATOM 1494 N N . PRO A 1 187 ? -3.203 -10.216 37.608 1.00 79.50 187 PRO A N 1
ATOM 1495 C CA . PRO A 1 187 ? -2.248 -10.007 36.512 1.00 79.50 187 PRO A CA 1
ATOM 1496 C C . PRO A 1 187 ? -2.764 -10.494 35.144 1.00 79.50 187 PRO A C 1
ATOM 1498 O O . PRO A 1 187 ? -2.654 -9.776 34.147 1.00 79.50 187 PRO A O 1
ATOM 1501 N N . ASP A 1 188 ? -3.433 -11.650 35.096 1.00 75.31 188 ASP A N 1
ATOM 1502 C CA . ASP A 1 188 ? -3.986 -12.212 33.852 1.00 75.31 188 ASP A CA 1
ATOM 1503 C C . ASP A 1 188 ? -5.064 -11.312 33.230 1.00 75.31 188 ASP A C 1
ATOM 1505 O O . ASP A 1 188 ? -5.168 -11.162 32.009 1.00 75.31 188 ASP A O 1
ATOM 1509 N N . LYS A 1 189 ? -5.884 -10.678 34.077 1.00 82.19 189 LYS A N 1
ATOM 1510 C CA . LYS A 1 189 ? -6.941 -9.759 33.638 1.00 82.19 189 LYS A CA 1
ATOM 1511 C C . LYS A 1 189 ? -6.372 -8.378 33.314 1.00 82.19 189 LYS A C 1
ATOM 1513 O O . LYS A 1 189 ? -6.892 -7.705 32.429 1.00 82.19 189 LYS A O 1
ATOM 1518 N N . TYR A 1 190 ? -5.298 -7.956 33.977 1.00 82.69 190 TYR A N 1
ATOM 1519 C CA . TYR A 1 190 ? -4.606 -6.704 33.680 1.00 82.69 190 TYR A CA 1
ATOM 1520 C C . TYR A 1 190 ? -3.989 -6.693 32.275 1.00 82.69 190 TYR A C 1
ATOM 1522 O O . TYR A 1 190 ? -4.079 -5.694 31.549 1.00 82.69 190 TYR A O 1
ATOM 1530 N N . ASP A 1 191 ? -3.448 -7.825 31.830 1.00 77.25 191 ASP A N 1
ATOM 1531 C CA . ASP A 1 191 ? -2.979 -7.986 30.455 1.00 77.25 191 ASP A CA 1
ATOM 1532 C C . ASP A 1 191 ? -4.107 -7.763 29.433 1.00 77.25 191 ASP A C 1
ATOM 1534 O O . ASP A 1 191 ? -3.903 -7.114 28.401 1.00 77.25 191 ASP A O 1
ATOM 1538 N N . LEU A 1 192 ? -5.333 -8.184 29.760 1.00 75.75 192 LEU A N 1
ATOM 1539 C CA . LEU A 1 192 ? -6.531 -7.895 28.966 1.00 75.75 192 LEU A CA 1
ATOM 1540 C C . LEU A 1 192 ? -6.970 -6.427 29.020 1.00 75.75 192 LEU A C 1
ATOM 1542 O O . LEU A 1 192 ? -7.793 -6.037 28.207 1.00 75.75 192 LEU A O 1
ATOM 1546 N N . LEU A 1 193 ? -6.463 -5.589 29.923 1.00 79.31 193 LEU A N 1
ATOM 1547 C CA . LEU A 1 193 ? -6.739 -4.145 29.917 1.00 79.31 193 LEU A CA 1
ATOM 1548 C C . LEU A 1 193 ? -5.708 -3.382 29.079 1.00 79.31 193 LEU A C 1
ATOM 1550 O O . LEU A 1 193 ? -6.027 -2.375 28.439 1.00 79.31 193 LEU A O 1
ATOM 1554 N N . THR A 1 194 ? -4.466 -3.873 29.052 1.00 76.44 194 THR A N 1
ATOM 1555 C CA . THR A 1 194 ? -3.308 -3.127 28.541 1.00 76.44 194 THR A CA 1
ATOM 1556 C C . THR A 1 194 ? -2.725 -3.664 27.235 1.00 76.44 194 THR A C 1
ATOM 1558 O O . THR A 1 194 ? -2.010 -2.925 26.546 1.00 76.44 194 THR A O 1
ATOM 1561 N N . LYS A 1 195 ? -3.023 -4.906 26.836 1.00 68.06 195 LYS A N 1
ATOM 1562 C CA . LYS A 1 195 ? -2.445 -5.561 25.644 1.00 68.06 195 LYS A CA 1
ATOM 1563 C C . LYS A 1 195 ? -3.460 -5.845 24.527 1.00 68.06 195 LYS A C 1
ATOM 1565 O O . LYS A 1 195 ? -3.125 -6.507 23.545 1.00 68.06 195 LYS A O 1
ATOM 1570 N N . VAL A 1 196 ? -4.653 -5.242 24.562 1.00 53.84 196 VAL A N 1
ATOM 1571 C CA . VAL A 1 196 ? -5.765 -5.446 23.595 1.00 53.84 196 VAL A CA 1
ATOM 1572 C C . VAL A 1 196 ? -5.510 -4.855 22.193 1.00 53.84 196 VAL A C 1
ATOM 1574 O O . VAL A 1 196 ? -6.408 -4.431 21.480 1.00 53.84 196 VAL A O 1
ATOM 1577 N N . LYS A 1 197 ? -4.268 -4.871 21.701 1.00 50.59 197 LYS A N 1
ATOM 1578 C CA . LYS A 1 197 ? -4.055 -5.081 20.258 1.00 50.59 197 LYS A CA 1
ATOM 1579 C C . LYS A 1 197 ? -4.248 -6.551 19.872 1.00 50.59 197 LYS A C 1
ATOM 1581 O O . LYS A 1 197 ? -4.374 -6.838 18.685 1.00 50.59 197 LYS A O 1
ATOM 1586 N N . ALA A 1 198 ? -4.359 -7.445 20.853 1.00 47.69 198 ALA A N 1
ATOM 1587 C CA . ALA A 1 198 ? -4.792 -8.824 20.687 1.00 47.69 198 ALA A CA 1
ATOM 1588 C C . ALA A 1 198 ? -6.326 -8.970 20.583 1.00 47.69 198 ALA A C 1
ATOM 1590 O O . ALA A 1 198 ? -6.862 -9.989 21.001 1.00 47.69 198 ALA A O 1
ATOM 1591 N N . VAL A 1 199 ? -7.057 -7.979 20.035 1.00 48.88 199 VAL A N 1
ATOM 1592 C CA . VAL A 1 199 ? -8.476 -8.176 19.679 1.00 48.88 199 VAL A CA 1
ATOM 1593 C C . VAL A 1 199 ? -8.529 -9.269 18.625 1.00 48.88 199 VAL A C 1
ATOM 1595 O O . VAL A 1 199 ? -8.294 -9.009 17.443 1.00 48.88 199 VAL A O 1
ATOM 1598 N N . ASN A 1 200 ? -8.788 -10.486 19.098 1.00 53.22 200 ASN A N 1
ATOM 1599 C CA . ASN A 1 200 ? -9.409 -11.604 18.416 1.00 53.22 200 ASN A CA 1
ATOM 1600 C C . ASN A 1 200 ? -9.344 -11.474 16.897 1.00 53.22 200 ASN A C 1
ATOM 1602 O O . ASN A 1 200 ? -10.291 -11.040 16.230 1.00 53.22 200 ASN A O 1
ATOM 1606 N N . PHE A 1 201 ? -8.207 -11.883 16.328 1.00 56.69 201 PHE A N 1
ATOM 1607 C CA . PHE A 1 201 ? -8.239 -12.397 14.973 1.00 56.69 201 PHE A CA 1
ATOM 1608 C C . PHE A 1 201 ? -9.183 -13.592 15.015 1.00 56.69 201 PHE A C 1
ATOM 1610 O O . PHE A 1 201 ? -8.791 -14.692 15.387 1.00 56.69 201 PHE A O 1
ATOM 1617 N N . THR A 1 202 ? -10.456 -13.354 14.694 1.00 65.88 202 THR A N 1
ATOM 1618 C CA . THR A 1 202 ? -11.424 -14.432 14.548 1.00 65.88 202 THR A CA 1
ATOM 1619 C C . THR A 1 202 ? -10.812 -15.481 13.631 1.00 65.88 202 THR A C 1
ATOM 1621 O O . THR A 1 202 ? -10.130 -15.138 12.658 1.00 65.88 202 THR A O 1
ATOM 1624 N N . VAL A 1 203 ? -11.036 -16.760 13.930 1.00 69.75 203 VAL A N 1
ATOM 1625 C CA . VAL A 1 203 ? -10.524 -17.883 13.125 1.00 69.75 203 VAL A CA 1
ATOM 1626 C C . VAL A 1 203 ? -10.821 -17.657 11.634 1.00 69.75 203 VAL A C 1
ATOM 1628 O O . VAL A 1 203 ? -9.959 -17.857 10.777 1.00 69.75 203 VAL A O 1
ATOM 1631 N N . SER A 1 204 ? -11.989 -17.084 11.327 1.00 73.06 204 SER A N 1
ATOM 1632 C CA . SER A 1 204 ? -12.408 -16.663 9.985 1.00 73.06 204 SER A CA 1
ATOM 1633 C C . SER A 1 204 ? -11.463 -15.656 9.319 1.00 73.06 204 SER A C 1
ATOM 1635 O O . SER A 1 204 ? -11.230 -15.728 8.116 1.00 73.06 204 SER A O 1
ATOM 1637 N N . ARG A 1 205 ? -10.889 -14.714 10.074 1.00 82.00 205 ARG A N 1
ATOM 1638 C CA . ARG A 1 205 ? -9.954 -13.704 9.563 1.00 82.00 205 ARG A CA 1
ATOM 1639 C C . ARG A 1 205 ? -8.570 -14.291 9.293 1.00 82.00 205 ARG A C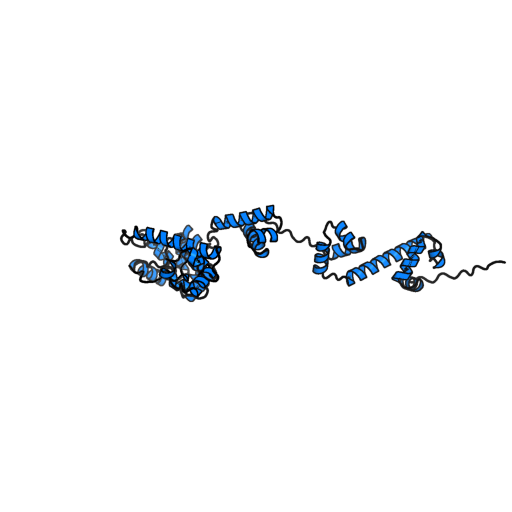 1
ATOM 1641 O O . ARG A 1 205 ? -7.961 -13.939 8.286 1.00 82.00 205 ARG A O 1
ATOM 1648 N N . ILE A 1 206 ? -8.098 -15.203 10.145 1.00 81.44 206 ILE A N 1
ATOM 1649 C CA . ILE A 1 206 ? -6.856 -15.957 9.902 1.00 81.44 206 ILE A CA 1
ATOM 1650 C C . ILE A 1 206 ? -7.012 -16.807 8.640 1.00 81.44 206 ILE A C 1
ATOM 1652 O O . ILE A 1 206 ? -6.164 -16.744 7.747 1.00 81.44 206 ILE A O 1
ATOM 1656 N N . LYS A 1 207 ? -8.131 -17.536 8.532 1.00 88.31 207 LYS A N 1
ATOM 1657 C CA . LYS A 1 207 ? -8.486 -18.317 7.343 1.00 88.31 207 LYS A CA 1
ATOM 1658 C C . LYS A 1 207 ? -8.501 -17.434 6.095 1.00 88.31 207 LYS A C 1
ATOM 1660 O O . LYS A 1 207 ? -7.797 -17.725 5.137 1.00 88.31 207 LYS A O 1
ATOM 1665 N N . PHE A 1 208 ? -9.168 -16.282 6.154 1.00 91.81 208 PHE A N 1
ATOM 1666 C CA . PHE A 1 208 ? -9.210 -15.325 5.048 1.00 91.81 208 PHE A CA 1
ATOM 1667 C C . PHE A 1 208 ? -7.819 -14.853 4.587 1.00 91.81 208 PHE A C 1
ATOM 1669 O O . PHE A 1 208 ? -7.589 -14.688 3.389 1.00 91.81 208 PHE A O 1
ATOM 1676 N N . TYR A 1 209 ? -6.878 -14.639 5.513 1.00 92.88 209 TYR A N 1
ATOM 1677 C CA . TYR A 1 209 ? -5.518 -14.209 5.170 1.00 92.88 209 TYR A CA 1
ATOM 1678 C C . TYR A 1 209 ? -4.755 -15.341 4.477 1.00 92.88 209 TYR A C 1
ATOM 1680 O O . TYR A 1 209 ? -4.142 -15.112 3.433 1.00 92.88 209 TYR A O 1
ATOM 1688 N N . LYS A 1 210 ? -4.828 -16.562 5.026 1.00 93.06 210 LYS A N 1
ATOM 1689 C CA . LYS A 1 210 ? -4.208 -17.757 4.434 1.00 93.06 210 LYS A CA 1
ATOM 1690 C C . LYS A 1 210 ? -4.781 -18.057 3.049 1.00 93.06 210 LYS A C 1
ATOM 1692 O O . LYS A 1 210 ? -4.022 -18.334 2.124 1.00 93.06 210 LYS A O 1
ATOM 1697 N N . ASP A 1 211 ? -6.090 -17.917 2.881 1.00 95.38 211 ASP A N 1
ATOM 1698 C CA . ASP A 1 211 ? -6.769 -18.137 1.608 1.00 95.38 211 ASP A CA 1
ATOM 1699 C C . ASP A 1 211 ? -6.357 -17.093 0.554 1.00 95.38 211 ASP A C 1
ATOM 1701 O O . ASP A 1 211 ? -6.100 -17.442 -0.599 1.00 95.38 211 ASP A O 1
ATOM 1705 N N . CYS A 1 212 ? -6.235 -15.814 0.940 1.00 95.81 212 CYS A N 1
ATOM 1706 C CA . CYS A 1 212 ? -5.685 -14.771 0.064 1.00 95.81 212 CYS A CA 1
ATOM 1707 C C . CYS A 1 212 ? -4.246 -15.092 -0.372 1.00 95.81 212 CYS A C 1
ATOM 1709 O O . CYS A 1 212 ? -3.892 -14.881 -1.532 1.00 95.81 212 CYS A O 1
ATOM 1711 N N . PHE A 1 213 ? -3.417 -15.609 0.538 1.00 96.50 213 PHE A N 1
ATOM 1712 C CA . PHE A 1 213 ? -2.040 -15.991 0.224 1.00 96.50 213 PHE A CA 1
ATOM 1713 C C . PHE A 1 213 ? -1.962 -17.221 -0.688 1.00 96.50 213 PHE A C 1
ATOM 1715 O O . PHE A 1 213 ? -1.167 -17.223 -1.627 1.00 96.50 213 PHE A O 1
ATOM 1722 N N . ARG A 1 214 ? -2.820 -18.227 -0.475 1.00 95.62 214 ARG A N 1
ATOM 1723 C CA . ARG A 1 214 ? -2.931 -19.400 -1.354 1.00 95.62 214 ARG A CA 1
ATOM 1724 C C . ARG A 1 214 ? -3.312 -18.990 -2.777 1.00 95.62 214 ARG A C 1
ATOM 1726 O O . ARG A 1 214 ? -2.590 -19.314 -3.712 1.00 95.62 214 ARG A O 1
ATOM 1733 N N . ALA A 1 215 ? -4.347 -18.161 -2.920 1.00 95.12 215 ALA A N 1
ATOM 1734 C CA . ALA A 1 215 ? -4.743 -17.616 -4.218 1.00 95.12 215 ALA A CA 1
ATOM 1735 C C . ALA A 1 215 ? -3.607 -16.818 -4.883 1.00 95.12 215 ALA A C 1
ATOM 1737 O O . ALA A 1 215 ? -3.421 -16.882 -6.093 1.00 95.12 215 ALA A O 1
ATOM 1738 N N . TYR A 1 216 ? -2.808 -16.078 -4.108 1.00 95.56 216 TYR A N 1
ATOM 1739 C CA . TYR A 1 216 ? -1.635 -15.379 -4.641 1.00 95.56 216 TYR A CA 1
ATOM 1740 C C . TYR A 1 216 ? -0.543 -16.332 -5.140 1.00 95.56 216 TYR A C 1
ATOM 1742 O O . TYR A 1 216 ? 0.086 -16.046 -6.158 1.00 95.56 216 TYR A O 1
ATOM 1750 N N . LYS A 1 217 ? -0.319 -17.458 -4.456 1.00 92.50 217 LYS A N 1
ATOM 1751 C CA . LYS A 1 217 ? 0.623 -18.494 -4.902 1.00 92.50 217 LYS A CA 1
ATOM 1752 C C . LYS A 1 217 ? 0.172 -19.154 -6.204 1.00 92.50 217 LYS A C 1
ATOM 1754 O O . LYS A 1 217 ? 1.014 -19.365 -7.068 1.00 92.50 217 LYS A O 1
ATOM 1759 N N . GLU A 1 218 ? -1.125 -19.407 -6.348 1.00 92.00 218 GLU A N 1
ATOM 1760 C CA . GLU A 1 218 ? -1.719 -20.016 -7.545 1.00 92.00 218 GLU A CA 1
ATOM 1761 C C . GLU A 1 218 ? -1.757 -19.043 -8.734 1.00 92.00 218 GLU A C 1
ATOM 1763 O O . GLU A 1 218 ? -1.319 -19.372 -9.831 1.00 92.00 218 GLU A O 1
ATOM 1768 N N . LEU A 1 219 ? -2.236 -17.813 -8.521 1.00 91.50 219 LEU A N 1
ATOM 1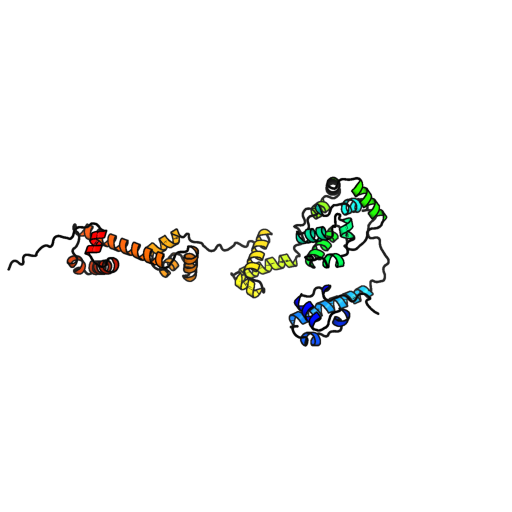769 C CA . LEU A 1 219 ? -2.466 -16.841 -9.598 1.00 91.50 219 LEU A CA 1
ATOM 1770 C C . LEU A 1 219 ? -1.247 -15.964 -9.921 1.00 91.50 219 LEU A C 1
ATOM 1772 O O . LEU A 1 219 ? -1.237 -15.251 -10.926 1.00 91.50 219 LEU A O 1
ATOM 1776 N N . GLY A 1 220 ? -0.247 -15.923 -9.040 1.00 86.62 220 GLY A N 1
ATOM 1777 C CA . GLY A 1 220 ? 1.031 -15.231 -9.232 1.00 86.62 220 GLY A CA 1
ATOM 1778 C C . GLY A 1 220 ? 0.998 -13.695 -9.211 1.00 86.62 220 GLY A C 1
ATOM 1779 O O . GLY A 1 220 ? 2.058 -13.072 -9.085 1.00 86.62 220 GLY A O 1
ATOM 1780 N N . THR A 1 221 ? -0.175 -13.055 -9.313 1.00 90.44 221 THR A N 1
ATOM 1781 C CA . THR A 1 221 ? -0.310 -11.589 -9.300 1.00 90.44 221 THR A CA 1
ATOM 1782 C C . THR A 1 221 ? -1.365 -11.100 -8.308 1.00 90.44 221 THR A C 1
ATOM 1784 O O . THR A 1 221 ? -2.417 -11.706 -8.123 1.00 90.44 221 THR A O 1
ATOM 1787 N N . LEU A 1 222 ? -1.102 -9.943 -7.691 1.00 94.19 222 LEU A N 1
ATOM 1788 C CA . LEU A 1 222 ? -2.034 -9.292 -6.761 1.00 94.19 222 LEU A CA 1
ATOM 1789 C C . LEU A 1 222 ? -3.352 -8.873 -7.433 1.00 94.19 222 LEU A C 1
ATOM 1791 O O . LEU A 1 222 ? -4.384 -8.791 -6.773 1.00 94.19 222 LEU A O 1
ATOM 1795 N N . GLU A 1 223 ? -3.311 -8.570 -8.730 1.00 91.44 223 GLU A N 1
ATOM 1796 C CA . GLU A 1 223 ? -4.475 -8.108 -9.486 1.00 91.44 223 GLU A CA 1
ATOM 1797 C C . GLU A 1 223 ? -5.430 -9.259 -9.806 1.00 91.44 223 GLU A C 1
ATOM 1799 O O . GLU A 1 223 ? -6.636 -9.118 -9.611 1.00 91.44 223 GLU A O 1
ATOM 1804 N N . SER A 1 224 ? -4.892 -10.420 -10.195 1.00 91.88 224 SER A N 1
ATOM 1805 C CA . SER A 1 224 ? -5.681 -11.637 -10.408 1.00 91.88 224 SER A CA 1
ATOM 1806 C C . SER A 1 224 ? -6.395 -12.070 -9.125 1.00 91.88 224 SER A C 1
ATOM 1808 O O . SER A 1 224 ? -7.595 -12.332 -9.148 1.00 91.88 224 SER A O 1
ATOM 1810 N N . VAL A 1 225 ? -5.690 -12.057 -7.985 1.00 96.19 225 VAL A N 1
ATOM 1811 C CA . VAL A 1 225 ? -6.291 -12.348 -6.669 1.00 96.19 225 VAL A CA 1
ATOM 1812 C C . VAL A 1 225 ? -7.382 -11.339 -6.330 1.00 96.19 225 VAL A C 1
ATOM 1814 O O . VAL A 1 225 ? -8.438 -11.712 -5.825 1.00 96.19 225 VAL A O 1
ATOM 1817 N N . GLY A 1 226 ? -7.144 -10.060 -6.630 1.00 95.50 226 GLY A N 1
ATOM 1818 C CA . GLY A 1 226 ? -8.126 -9.001 -6.439 1.00 95.50 226 GLY A CA 1
ATOM 1819 C C . GLY A 1 226 ? -9.418 -9.270 -7.208 1.00 95.50 226 GLY A C 1
ATOM 1820 O O . GLY A 1 226 ? -10.490 -9.283 -6.609 1.00 95.50 226 GLY A O 1
ATOM 1821 N N . LYS A 1 227 ? -9.317 -9.584 -8.505 1.00 95.06 227 LYS A N 1
ATOM 1822 C CA . LYS A 1 227 ? -10.474 -9.930 -9.347 1.00 95.06 227 LYS A CA 1
ATOM 1823 C C . LYS A 1 227 ? -11.219 -11.160 -8.826 1.00 95.06 227 LYS A C 1
ATOM 1825 O O . LYS A 1 227 ? -12.433 -11.099 -8.674 1.00 95.06 227 LYS A O 1
ATOM 1830 N N . GLN A 1 228 ? -10.500 -12.231 -8.479 1.00 95.62 228 GLN A N 1
ATOM 1831 C CA . GLN A 1 228 ? -11.103 -13.464 -7.955 1.00 95.62 228 GLN A CA 1
ATOM 1832 C C . GLN A 1 228 ? -11.853 -13.230 -6.634 1.00 95.62 228 GLN A C 1
ATOM 1834 O O . GLN A 1 228 ? -12.893 -13.834 -6.390 1.00 95.62 228 GLN A O 1
ATOM 1839 N N . ARG A 1 229 ? -11.326 -12.358 -5.764 1.00 92.19 229 ARG A N 1
ATOM 1840 C CA . ARG A 1 229 ? -11.847 -12.143 -4.402 1.00 92.19 229 ARG A CA 1
ATOM 1841 C C . ARG A 1 229 ? -12.728 -10.901 -4.259 1.00 92.19 229 ARG A C 1
ATOM 1843 O O . ARG A 1 229 ? -13.159 -10.604 -3.148 1.00 92.19 229 ARG A O 1
ATOM 1850 N N . GLY A 1 230 ? -12.962 -10.152 -5.338 1.00 94.31 230 GLY A N 1
ATOM 1851 C CA . GLY A 1 230 ? -13.677 -8.873 -5.286 1.00 94.31 230 GLY A CA 1
ATOM 1852 C C . GLY A 1 230 ? -12.947 -7.799 -4.465 1.00 94.31 230 GLY A C 1
ATOM 1853 O O . GLY A 1 230 ? -13.578 -6.999 -3.780 1.00 94.31 230 GLY A O 1
ATOM 1854 N N . LEU A 1 231 ? -11.612 -7.796 -4.489 1.00 95.44 231 LEU A N 1
ATOM 1855 C CA . LEU A 1 231 ? -10.754 -6.853 -3.768 1.00 95.44 231 LEU A CA 1
ATOM 1856 C C . LEU A 1 231 ? -9.925 -6.014 -4.742 1.00 95.44 231 LEU A C 1
ATOM 1858 O O . LEU A 1 231 ? -9.547 -6.461 -5.822 1.00 95.44 231 LEU A O 1
ATOM 1862 N N . THR A 1 232 ? -9.547 -4.804 -4.332 1.00 93.56 232 THR A N 1
ATOM 1863 C CA . THR A 1 232 ? -8.555 -4.034 -5.090 1.00 93.56 232 THR A CA 1
ATOM 1864 C C . THR A 1 232 ? -7.167 -4.660 -4.941 1.00 93.56 232 THR A C 1
ATOM 1866 O O . THR A 1 232 ? -6.837 -5.236 -3.900 1.00 93.56 232 THR A O 1
ATOM 1869 N N . ARG A 1 233 ? -6.309 -4.492 -5.955 1.00 93.81 233 ARG A N 1
ATOM 1870 C CA . ARG A 1 233 ? -4.896 -4.917 -5.918 1.00 93.81 233 ARG A CA 1
ATOM 1871 C C . ARG A 1 233 ? -4.189 -4.450 -4.641 1.00 93.81 233 ARG A C 1
ATOM 1873 O O . ARG A 1 233 ? -3.470 -5.211 -3.996 1.00 93.81 233 ARG A O 1
ATOM 1880 N N . GLU A 1 234 ? -4.404 -3.188 -4.285 1.00 91.19 234 GLU A N 1
ATOM 1881 C CA . GLU A 1 234 ? -3.809 -2.567 -3.104 1.00 91.19 234 GLU A CA 1
ATOM 1882 C C . GLU A 1 234 ? -4.344 -3.185 -1.808 1.00 91.19 234 GLU A C 1
ATOM 1884 O O . GLU A 1 234 ? -3.595 -3.407 -0.859 1.00 91.19 234 GLU A O 1
ATOM 1889 N N . ARG A 1 235 ? -5.625 -3.565 -1.781 1.00 94.50 235 ARG A N 1
ATOM 1890 C CA . ARG A 1 235 ? -6.194 -4.246 -0.623 1.00 94.50 235 ARG A CA 1
ATOM 1891 C C . ARG A 1 235 ? -5.607 -5.640 -0.427 1.00 94.50 235 ARG A C 1
ATOM 1893 O O . ARG A 1 235 ? -5.302 -6.002 0.708 1.00 94.50 235 ARG A O 1
ATOM 1900 N N . VAL A 1 236 ? -5.411 -6.392 -1.509 1.00 96.62 236 VAL A N 1
ATOM 1901 C CA . VAL A 1 236 ? -4.726 -7.694 -1.462 1.00 96.62 236 VAL A CA 1
ATOM 1902 C C . VAL A 1 236 ? -3.313 -7.517 -0.908 1.00 96.62 236 VAL A C 1
ATOM 1904 O O . VAL A 1 236 ? -2.941 -8.224 0.023 1.00 96.62 236 VAL A O 1
ATOM 1907 N N . ARG A 1 237 ? -2.559 -6.521 -1.396 1.00 94.88 237 ARG A N 1
ATOM 1908 C CA . ARG A 1 237 ? -1.215 -6.202 -0.883 1.00 94.88 237 ARG A CA 1
ATOM 1909 C C . ARG A 1 237 ? -1.217 -5.998 0.633 1.00 94.88 237 ARG A C 1
ATOM 1911 O O . ARG A 1 237 ? -0.442 -6.642 1.332 1.00 94.88 237 ARG A O 1
ATOM 1918 N N . GLN A 1 238 ? -2.112 -5.148 1.136 1.00 94.19 238 GLN A N 1
ATOM 1919 C CA . GLN A 1 238 ? -2.229 -4.864 2.568 1.00 94.19 238 GLN A CA 1
ATOM 1920 C C . GLN A 1 238 ? -2.561 -6.114 3.388 1.00 94.19 238 GLN A C 1
ATOM 1922 O O . GLN A 1 238 ? -2.037 -6.278 4.485 1.00 94.19 238 GLN A O 1
ATOM 1927 N N . ILE A 1 239 ? -3.430 -6.994 2.878 1.00 94.62 239 ILE A N 1
ATOM 1928 C CA . ILE A 1 239 ? -3.774 -8.255 3.550 1.00 94.62 239 ILE A CA 1
ATOM 1929 C C . ILE A 1 239 ? -2.543 -9.156 3.653 1.00 94.62 239 ILE A C 1
ATOM 1931 O O . ILE A 1 239 ? -2.286 -9.698 4.726 1.00 94.62 239 ILE A O 1
ATOM 1935 N N . LEU A 1 240 ? -1.774 -9.291 2.571 1.00 95.38 240 LEU A N 1
ATOM 1936 C CA . LEU A 1 240 ? -0.583 -10.136 2.561 1.00 95.38 240 LEU A CA 1
ATOM 1937 C C . LEU A 1 240 ? 0.519 -9.580 3.471 1.00 95.38 240 LEU A C 1
ATOM 1939 O O . LEU A 1 240 ? 1.074 -10.324 4.270 1.00 95.38 240 LEU A O 1
ATOM 1943 N N . GLU A 1 241 ? 0.784 -8.273 3.432 1.00 92.81 241 GLU A N 1
ATOM 1944 C CA . GLU A 1 241 ? 1.747 -7.629 4.338 1.00 92.81 241 GLU A CA 1
ATOM 1945 C C . GLU A 1 241 ? 1.334 -7.757 5.801 1.00 92.81 241 GLU A C 1
ATOM 1947 O O . GLU A 1 241 ? 2.155 -8.056 6.669 1.00 92.81 241 GLU A O 1
ATOM 1952 N N . GLN A 1 242 ? 0.041 -7.581 6.078 1.00 88.12 242 GLN A N 1
ATOM 1953 C CA . GLN A 1 242 ? -0.491 -7.784 7.413 1.00 88.12 242 GLN A CA 1
ATOM 1954 C C . GLN A 1 242 ? -0.327 -9.242 7.854 1.00 88.12 242 GLN A C 1
ATOM 1956 O O . GLN A 1 242 ? 0.040 -9.473 8.999 1.00 88.12 242 GLN A O 1
ATOM 1961 N N . GLY A 1 243 ? -0.588 -10.213 6.976 1.00 88.75 243 GLY A N 1
ATOM 1962 C CA . GLY A 1 243 ? -0.395 -11.634 7.267 1.00 88.75 243 GLY A CA 1
ATOM 1963 C C . GLY A 1 243 ? 1.060 -11.996 7.555 1.00 88.75 243 GLY A C 1
ATOM 1964 O O . GLY A 1 243 ? 1.304 -12.711 8.525 1.00 88.75 243 GLY A O 1
ATOM 1965 N N . THR A 1 244 ? 2.015 -11.427 6.810 1.00 87.94 244 THR A N 1
ATOM 1966 C CA . THR A 1 244 ? 3.452 -11.575 7.096 1.00 87.94 244 THR A CA 1
ATOM 1967 C C . THR A 1 244 ? 3.824 -10.996 8.448 1.00 87.94 244 THR A C 1
ATOM 1969 O O . THR A 1 244 ? 4.487 -11.655 9.240 1.00 87.94 244 THR A O 1
ATOM 1972 N N . ARG A 1 245 ? 3.348 -9.786 8.759 1.00 79.06 245 ARG A N 1
ATOM 1973 C CA . ARG A 1 245 ? 3.604 -9.147 10.056 1.00 79.06 245 ARG A CA 1
ATOM 1974 C C . ARG A 1 245 ? 3.055 -9.955 11.233 1.00 79.06 245 ARG A C 1
ATOM 1976 O O . ARG A 1 245 ? 3.582 -9.867 12.333 1.00 79.06 245 ARG A O 1
ATOM 1983 N N . LEU A 1 246 ? 1.984 -10.710 11.003 1.00 77.88 246 LEU A N 1
ATOM 1984 C CA . LEU A 1 246 ? 1.370 -11.592 11.993 1.00 77.88 246 LEU A CA 1
ATOM 1985 C C . LEU A 1 246 ? 2.015 -12.985 12.043 1.00 77.88 246 LEU A C 1
ATOM 1987 O O . LEU A 1 246 ? 1.531 -13.831 12.784 1.00 77.88 246 LEU A O 1
ATOM 1991 N N . GLY A 1 247 ? 3.045 -13.254 11.234 1.00 78.19 247 GLY A N 1
ATOM 1992 C CA . GLY A 1 247 ? 3.706 -14.559 11.180 1.00 78.19 247 GLY A CA 1
ATOM 1993 C C . GLY A 1 247 ? 2.851 -15.678 10.574 1.00 78.19 247 GLY A C 1
ATOM 1994 O O . GLY A 1 247 ? 3.177 -16.847 10.737 1.00 78.19 247 GLY A O 1
ATOM 1995 N N . LEU A 1 248 ? 1.754 -15.359 9.871 1.00 81.75 248 LEU A N 1
ATOM 1996 C CA . LEU A 1 248 ? 0.855 -16.380 9.310 1.00 81.75 248 LEU A CA 1
ATOM 1997 C C . LEU A 1 248 ? 1.437 -17.076 8.072 1.00 81.75 248 LEU A C 1
ATOM 1999 O O . LEU A 1 248 ? 1.058 -18.206 7.765 1.00 81.75 248 LEU A O 1
ATOM 2003 N N . PHE A 1 249 ? 2.279 -16.367 7.324 1.00 90.75 249 PHE A N 1
ATOM 2004 C CA . PHE A 1 249 ? 2.981 -16.822 6.124 1.00 90.75 249 PHE A CA 1
ATOM 2005 C C . PHE A 1 249 ? 4.067 -15.808 5.752 1.00 90.75 249 PHE A C 1
ATOM 2007 O O . PHE A 1 249 ? 4.065 -14.688 6.250 1.00 90.75 249 PHE A O 1
ATOM 2014 N N . ASN A 1 250 ? 4.959 -16.165 4.826 1.00 91.00 250 ASN A N 1
ATOM 2015 C CA . ASN A 1 250 ? 5.954 -15.237 4.296 1.00 91.00 250 ASN A CA 1
ATOM 2016 C C . ASN A 1 250 ? 5.554 -14.735 2.901 1.00 91.00 250 ASN A C 1
ATOM 2018 O O . ASN A 1 250 ? 5.741 -15.419 1.889 1.00 91.00 250 ASN A O 1
ATOM 2022 N N . TYR A 1 251 ? 4.997 -13.527 2.841 1.00 91.56 251 TYR A N 1
ATOM 2023 C CA . TYR A 1 251 ? 4.854 -12.787 1.592 1.00 91.56 251 TYR A CA 1
ATOM 2024 C C . TYR A 1 251 ? 6.070 -11.878 1.391 1.00 91.56 251 TYR A C 1
ATOM 2026 O O . TYR A 1 251 ? 6.137 -10.769 1.923 1.00 91.56 251 TYR A O 1
ATOM 2034 N N . ALA A 1 252 ? 7.018 -12.354 0.581 1.00 82.06 252 ALA A N 1
ATOM 2035 C CA . ALA A 1 252 ? 8.095 -11.532 0.058 1.00 82.06 252 ALA A CA 1
ATOM 2036 C C . ALA A 1 252 ? 7.533 -10.648 -1.055 1.00 82.06 252 ALA A C 1
ATOM 2038 O O . ALA A 1 252 ? 7.074 -11.133 -2.098 1.00 82.06 252 ALA A O 1
ATOM 2039 N N . ARG A 1 253 ? 7.568 -9.333 -0.837 1.00 72.56 253 ARG A N 1
ATOM 2040 C CA . ARG A 1 253 ? 7.288 -8.373 -1.899 1.00 72.56 253 ARG A CA 1
ATOM 2041 C C . ARG A 1 253 ? 8.259 -8.691 -3.033 1.00 72.56 253 ARG A C 1
ATOM 2043 O O . ARG A 1 253 ? 9.466 -8.592 -2.845 1.00 72.56 253 ARG A O 1
ATOM 2050 N N . LYS A 1 254 ? 7.751 -9.075 -4.211 1.00 66.00 254 LYS A N 1
ATOM 2051 C CA . LYS A 1 254 ? 8.574 -9.033 -5.424 1.00 66.00 254 LYS A CA 1
ATOM 2052 C C . LYS A 1 254 ? 8.917 -7.567 -5.622 1.00 66.00 254 LYS A C 1
ATOM 2054 O O . LYS A 1 254 ? 8.087 -6.802 -6.122 1.00 66.00 254 LYS A O 1
ATOM 2059 N N . GLU A 1 255 ? 10.087 -7.160 -5.144 1.00 56.53 255 GLU A N 1
ATOM 2060 C CA . GLU A 1 255 ? 10.590 -5.832 -5.423 1.00 56.53 255 GLU A CA 1
ATOM 2061 C C . GLU A 1 255 ? 10.573 -5.665 -6.940 1.00 56.53 255 GLU A C 1
ATOM 2063 O O . GLU A 1 255 ? 10.968 -6.581 -7.681 1.00 56.53 255 GLU A O 1
ATOM 2068 N N . PRO A 1 256 ? 10.045 -4.548 -7.456 1.00 58.00 256 PRO A N 1
ATOM 2069 C CA . PRO A 1 256 ? 10.255 -4.254 -8.854 1.00 58.00 256 PRO A CA 1
ATOM 2070 C C . PRO A 1 256 ? 11.770 -4.192 -9.033 1.00 58.00 256 PRO A C 1
ATOM 2072 O O . PRO A 1 256 ? 12.361 -3.242 -8.544 1.00 58.00 256 PRO A O 1
ATOM 2075 N N . LEU A 1 257 ? 12.383 -5.211 -9.666 1.00 58.03 257 LEU A N 1
ATOM 2076 C CA . LEU A 1 257 ? 13.821 -5.208 -9.981 1.00 58.03 257 LEU A CA 1
ATOM 2077 C C . LEU A 1 257 ? 14.146 -3.849 -10.600 1.00 58.03 257 LEU A C 1
ATOM 2079 O O . LEU A 1 257 ? 13.796 -3.592 -11.758 1.00 58.03 257 LEU A O 1
ATOM 2083 N N . CYS A 1 258 ? 14.717 -2.960 -9.798 1.00 65.88 258 CYS A N 1
ATOM 2084 C CA . CYS A 1 258 ? 15.054 -1.620 -10.201 1.00 65.88 258 CYS A CA 1
ATOM 2085 C C . CYS A 1 258 ? 16.523 -1.693 -10.591 1.00 65.88 258 CYS A C 1
ATOM 2087 O O . CYS A 1 258 ? 17.436 -1.693 -9.773 1.00 65.88 258 CYS A O 1
ATOM 2089 N N . PHE A 1 259 ? 16.786 -1.841 -11.887 1.00 79.06 259 PHE A N 1
ATOM 2090 C CA . PHE A 1 259 ? 18.125 -1.544 -12.362 1.00 79.06 259 PHE A CA 1
ATOM 2091 C C . PHE A 1 259 ? 18.389 -0.071 -12.078 1.00 79.06 259 PHE A C 1
ATOM 2093 O O . PHE A 1 259 ? 17.542 0.786 -12.354 1.00 79.06 259 PHE A O 1
ATOM 2100 N N . SER A 1 260 ? 19.561 0.212 -11.520 1.00 89.12 260 SER A N 1
ATOM 2101 C CA . SER A 1 260 ? 20.024 1.580 -11.362 1.00 89.12 260 SER A CA 1
ATOM 2102 C C . SER A 1 260 ? 20.077 2.269 -12.728 1.00 89.12 260 SER A C 1
ATOM 2104 O O . SER A 1 260 ? 20.346 1.633 -13.755 1.00 89.12 260 SER A O 1
ATOM 2106 N N . LYS A 1 261 ? 19.853 3.587 -12.739 1.00 92.31 261 LYS A N 1
ATOM 2107 C CA . LYS A 1 261 ? 19.963 4.428 -13.941 1.00 92.31 261 LYS A CA 1
ATOM 2108 C C . LYS A 1 261 ? 21.272 4.156 -14.694 1.00 92.31 261 LYS A C 1
ATOM 2110 O O . LYS A 1 261 ? 21.265 3.931 -15.902 1.00 92.31 261 LYS A O 1
ATOM 2115 N N . ASN A 1 262 ? 22.376 4.052 -13.954 1.00 93.44 262 ASN A N 1
ATOM 2116 C CA . ASN A 1 262 ? 23.711 3.792 -14.494 1.00 93.44 262 ASN A CA 1
ATOM 2117 C C . ASN A 1 262 ? 23.815 2.436 -15.197 1.00 93.44 262 ASN A C 1
ATOM 2119 O O . ASN A 1 262 ? 24.414 2.347 -16.268 1.00 93.44 262 ASN A O 1
ATOM 2123 N N . LYS A 1 263 ? 23.206 1.379 -14.643 1.00 93.81 263 LYS A N 1
ATOM 2124 C CA . LYS A 1 263 ? 23.198 0.061 -15.288 1.00 93.81 263 LYS A CA 1
ATOM 2125 C C . LYS A 1 263 ? 22.443 0.101 -16.616 1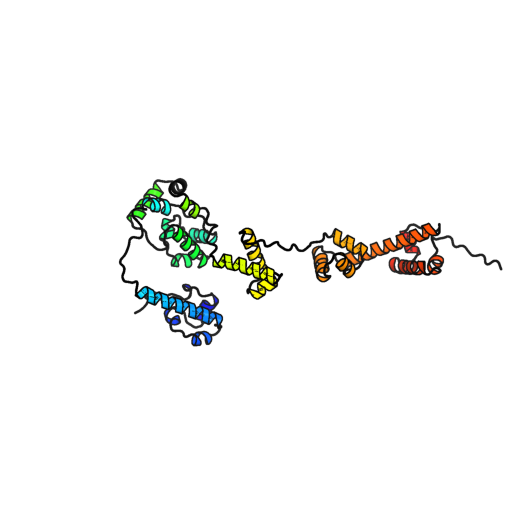.00 93.81 263 LYS A C 1
ATOM 2127 O O . LYS A 1 263 ? 22.945 -0.427 -17.605 1.00 93.81 263 LYS A O 1
ATOM 2132 N N . ILE A 1 264 ? 21.294 0.779 -16.663 1.00 92.75 264 ILE A N 1
ATOM 2133 C CA . ILE A 1 264 ? 20.508 0.936 -17.897 1.00 92.75 264 ILE A CA 1
ATOM 2134 C C . ILE A 1 264 ? 21.316 1.696 -18.954 1.00 92.75 264 ILE A C 1
ATOM 2136 O O . ILE A 1 264 ? 21.430 1.223 -20.083 1.00 92.75 264 ILE A O 1
ATOM 2140 N N . ILE A 1 265 ? 21.930 2.823 -18.581 1.00 94.81 265 ILE A N 1
ATOM 2141 C CA . ILE A 1 265 ? 22.771 3.634 -19.476 1.00 94.81 265 ILE A CA 1
ATOM 2142 C C . ILE A 1 265 ? 23.966 2.819 -19.992 1.00 94.81 265 ILE A C 1
ATOM 2144 O O . ILE A 1 265 ? 24.233 2.818 -21.193 1.00 94.81 265 ILE A O 1
ATOM 2148 N N . LYS A 1 266 ? 24.644 2.060 -19.120 1.00 95.19 266 LYS A N 1
ATOM 2149 C CA . LYS A 1 266 ? 25.780 1.195 -19.483 1.00 95.19 266 LYS A CA 1
ATOM 2150 C C . LYS A 1 266 ? 25.377 0.056 -20.420 1.00 95.19 266 LYS A C 1
ATOM 2152 O O . LYS A 1 266 ? 26.117 -0.277 -21.341 1.00 95.19 266 LYS A O 1
ATOM 2157 N N . SER A 1 267 ? 24.217 -0.564 -20.217 1.00 94.56 267 SER A N 1
ATOM 2158 C CA . SER A 1 267 ? 23.701 -1.558 -21.166 1.00 94.56 267 SER A CA 1
ATOM 2159 C C . SER A 1 267 ? 23.310 -0.903 -22.490 1.00 94.56 267 SER A C 1
ATOM 2161 O O . SER A 1 267 ? 23.580 -1.455 -23.558 1.00 94.56 267 SER A O 1
ATOM 2163 N N . PHE A 1 268 ? 22.711 0.287 -22.446 1.00 95.81 268 PHE A N 1
ATOM 2164 C CA . PHE A 1 268 ? 22.306 1.009 -23.646 1.00 95.81 268 PHE A CA 1
ATOM 2165 C C . PHE A 1 268 ? 23.503 1.462 -24.481 1.00 95.81 268 PHE A C 1
ATOM 2167 O O . PHE A 1 268 ? 23.460 1.322 -25.698 1.00 95.81 268 PHE A O 1
ATOM 2174 N N . SER A 1 269 ? 24.606 1.901 -23.871 1.00 93.44 269 SER A N 1
ATOM 2175 C CA . SER A 1 269 ? 25.829 2.245 -24.610 1.00 93.44 269 SER A CA 1
ATOM 2176 C C . SER A 1 269 ? 26.455 1.039 -25.326 1.00 93.44 269 SER A C 1
ATOM 2178 O O . SER A 1 269 ? 27.082 1.187 -26.377 1.00 93.44 269 SER A O 1
ATOM 2180 N N . LYS A 1 270 ? 26.239 -0.182 -24.823 1.00 95.06 270 LYS A N 1
ATOM 2181 C CA . LYS A 1 270 ? 26.680 -1.413 -25.495 1.00 95.06 270 LYS A CA 1
ATOM 2182 C C . LYS A 1 270 ? 25.781 -1.780 -26.679 1.00 95.06 270 LYS A C 1
ATOM 2184 O O . LYS A 1 270 ? 26.289 -1.974 -27.784 1.00 95.06 270 LYS A O 1
ATOM 2189 N N . HIS A 1 271 ? 24.464 -1.825 -26.474 1.00 95.56 271 HIS A N 1
ATOM 2190 C CA . HIS A 1 271 ? 23.519 -2.394 -27.448 1.00 95.56 271 HIS A CA 1
ATOM 2191 C C . HIS A 1 271 ? 22.793 -1.368 -28.338 1.00 95.56 271 HIS A C 1
ATOM 2193 O O . HIS A 1 271 ? 22.193 -1.756 -29.339 1.00 95.56 271 HIS A O 1
ATOM 2199 N N . LEU A 1 272 ? 22.826 -0.076 -27.985 1.00 94.25 272 LEU A N 1
ATOM 2200 C CA . LEU A 1 272 ? 22.267 1.086 -28.707 1.00 94.25 272 LEU A CA 1
ATOM 2201 C C . LEU A 1 272 ? 20.770 1.014 -29.074 1.00 94.25 272 LEU A C 1
ATOM 2203 O O . LEU A 1 272 ? 20.244 1.892 -29.767 1.00 94.25 272 LEU A O 1
ATOM 2207 N N . SER A 1 273 ? 20.057 0.000 -28.590 1.00 95.69 273 SER A N 1
ATOM 2208 C CA . SER A 1 273 ? 18.651 -0.270 -28.884 1.00 95.69 273 SER A CA 1
ATOM 2209 C C . SER A 1 273 ? 17.925 -0.766 -27.636 1.00 95.69 273 SER A C 1
ATOM 2211 O O . SER A 1 273 ? 18.499 -1.474 -26.809 1.00 95.69 273 SER A O 1
ATOM 2213 N N . ILE A 1 274 ? 16.643 -0.413 -27.509 1.00 95.25 274 ILE A N 1
ATOM 2214 C CA . ILE A 1 274 ? 15.794 -0.853 -26.389 1.00 95.25 274 ILE A CA 1
ATOM 2215 C C . ILE A 1 274 ? 15.665 -2.380 -26.399 1.00 95.25 274 ILE A C 1
ATOM 2217 O O . ILE A 1 274 ? 15.862 -3.012 -25.365 1.00 95.25 274 ILE A O 1
ATOM 2221 N N . CYS A 1 275 ? 15.425 -2.970 -27.573 1.00 96.69 275 CYS A N 1
ATOM 2222 C CA . CYS A 1 275 ? 15.329 -4.418 -27.744 1.00 96.69 275 CYS A CA 1
ATOM 2223 C C . CYS A 1 275 ? 16.632 -5.134 -27.338 1.00 96.69 275 CYS A C 1
ATOM 2225 O O . CYS A 1 275 ? 16.607 -6.094 -26.571 1.00 96.69 275 CYS A O 1
ATOM 2227 N N . GLY A 1 276 ? 17.795 -4.620 -27.762 1.00 96.12 276 GLY A N 1
ATOM 2228 C CA . GLY A 1 276 ? 19.090 -5.189 -27.381 1.00 96.12 276 GLY A CA 1
ATOM 2229 C C . GLY A 1 276 ? 19.359 -5.117 -25.875 1.00 96.12 276 GLY A C 1
ATOM 2230 O O . GLY A 1 276 ? 19.812 -6.094 -25.285 1.00 96.12 276 GLY A O 1
ATOM 2231 N N . VAL A 1 277 ? 19.015 -3.997 -25.227 1.00 95.62 277 VAL A N 1
ATOM 2232 C CA . VAL A 1 277 ? 19.125 -3.850 -23.762 1.00 95.62 277 VAL A CA 1
ATOM 2233 C C . VAL A 1 277 ? 18.171 -4.785 -23.025 1.00 95.62 277 VAL A C 1
ATOM 2235 O O . VAL A 1 277 ? 18.549 -5.352 -22.001 1.00 95.62 277 VAL A O 1
ATOM 2238 N N . SER A 1 278 ? 16.954 -4.951 -23.541 1.00 95.12 278 SER A N 1
ATOM 2239 C CA . SER A 1 278 ? 15.933 -5.850 -23.003 1.00 95.12 278 SER A CA 1
ATOM 2240 C C . SER A 1 278 ? 16.419 -7.302 -23.004 1.00 95.12 278 SER A C 1
ATOM 2242 O O . SER A 1 278 ? 16.445 -7.921 -21.939 1.00 95.12 278 SER A O 1
ATOM 2244 N N . ARG A 1 279 ? 16.916 -7.804 -24.144 1.00 94.75 279 ARG A N 1
ATOM 2245 C CA . ARG A 1 279 ? 17.490 -9.158 -24.251 1.00 94.75 279 ARG A CA 1
ATOM 2246 C C . ARG A 1 279 ? 18.705 -9.344 -23.346 1.00 94.75 279 ARG A C 1
ATOM 2248 O O . ARG A 1 279 ? 18.759 -10.311 -22.598 1.00 94.75 279 ARG A O 1
ATOM 2255 N N . ALA A 1 280 ? 19.637 -8.389 -23.351 1.00 93.44 280 ALA A N 1
ATOM 2256 C CA . ALA A 1 280 ? 20.867 -8.474 -22.560 1.00 93.44 280 ALA A CA 1
ATOM 2257 C C . ALA A 1 280 ? 20.630 -8.501 -21.041 1.00 93.44 280 ALA A C 1
ATOM 2259 O O . ALA A 1 280 ? 21.477 -8.981 -20.296 1.00 93.44 280 ALA A O 1
ATOM 2260 N N . ASN A 1 281 ? 19.498 -7.967 -20.573 1.00 90.44 281 ASN A N 1
ATOM 2261 C CA . ASN A 1 281 ? 19.144 -7.942 -19.154 1.00 90.44 281 ASN A CA 1
ATOM 2262 C C . ASN A 1 281 ? 18.024 -8.932 -18.789 1.00 90.44 281 ASN A C 1
ATOM 2264 O O . ASN A 1 281 ? 17.565 -8.904 -17.648 1.00 90.44 281 ASN A O 1
ATOM 2268 N N . GLY A 1 282 ? 17.553 -9.765 -19.726 1.00 90.62 282 GLY A N 1
ATOM 2269 C CA . GLY A 1 282 ? 16.481 -10.733 -19.470 1.00 90.62 282 GLY A CA 1
ATOM 2270 C C . GLY A 1 282 ? 15.162 -10.094 -19.013 1.00 90.62 282 GLY A C 1
ATOM 2271 O O . GLY A 1 282 ? 14.446 -10.662 -18.193 1.00 90.62 282 GLY A O 1
ATOM 2272 N N . ILE A 1 283 ? 14.841 -8.886 -19.491 1.00 91.44 283 ILE A N 1
ATOM 2273 C CA . ILE A 1 283 ? 13.596 -8.180 -19.143 1.00 91.44 283 ILE A CA 1
ATOM 2274 C C . ILE A 1 283 ? 12.769 -7.895 -20.386 1.00 91.44 283 ILE A C 1
ATOM 2276 O O . ILE A 1 283 ? 13.326 -7.659 -21.449 1.00 91.44 283 ILE A O 1
ATOM 2280 N N . SER A 1 284 ? 11.443 -7.836 -20.259 1.00 92.81 284 SER A N 1
ATOM 2281 C CA . SER A 1 284 ? 10.579 -7.434 -21.373 1.00 92.81 284 SER A CA 1
ATOM 2282 C C . SER A 1 284 ? 10.752 -5.955 -21.735 1.00 92.81 284 SER A C 1
ATOM 2284 O O . SER A 1 284 ? 11.021 -5.110 -20.874 1.00 92.81 284 SER A O 1
ATOM 2286 N N . GLU A 1 285 ? 10.534 -5.608 -23.005 1.00 94.38 285 GLU A N 1
ATOM 2287 C CA . GLU A 1 285 ? 10.632 -4.220 -23.474 1.00 94.38 285 GLU A CA 1
ATOM 2288 C C . GLU A 1 285 ? 9.654 -3.286 -22.758 1.00 94.38 285 GLU A C 1
ATOM 2290 O O . GLU A 1 285 ? 10.020 -2.175 -22.376 1.00 94.38 285 GLU A O 1
ATOM 2295 N N . ALA A 1 286 ? 8.424 -3.747 -22.509 1.00 91.12 286 ALA A N 1
ATOM 2296 C CA . ALA A 1 286 ? 7.429 -2.984 -21.759 1.00 91.12 286 ALA A CA 1
ATOM 2297 C C . ALA A 1 286 ? 7.925 -2.648 -20.344 1.00 91.12 286 ALA A C 1
ATOM 2299 O O . ALA A 1 286 ? 7.735 -1.534 -19.851 1.00 91.12 286 ALA A O 1
ATOM 2300 N N . ARG A 1 287 ? 8.610 -3.597 -19.691 1.00 89.12 287 ARG A N 1
ATOM 2301 C CA . ARG A 1 287 ? 9.219 -3.370 -18.379 1.00 89.12 287 ARG A CA 1
ATOM 2302 C C . ARG A 1 287 ? 10.360 -2.363 -18.470 1.00 89.12 287 ARG A C 1
ATOM 2304 O O . ARG A 1 287 ? 10.379 -1.433 -17.671 1.00 89.12 287 ARG A O 1
ATOM 2311 N N . LEU A 1 288 ? 11.251 -2.499 -19.451 1.00 93.62 288 LEU A N 1
ATOM 2312 C CA . LEU A 1 288 ? 12.343 -1.549 -19.669 1.00 93.62 288 LEU A CA 1
ATOM 2313 C C . LEU A 1 288 ? 11.819 -0.126 -19.919 1.00 93.62 288 LEU A C 1
ATOM 2315 O O . LEU A 1 288 ? 12.322 0.816 -19.317 1.00 93.62 288 LEU A O 1
ATOM 2319 N N . ARG A 1 289 ? 10.764 0.043 -20.725 1.00 93.62 289 ARG A N 1
ATOM 2320 C CA . ARG A 1 289 ? 10.133 1.353 -20.971 1.00 93.62 289 ARG A CA 1
ATOM 2321 C C . ARG A 1 289 ? 9.591 1.990 -19.692 1.00 93.62 289 ARG A C 1
ATOM 2323 O O . ARG A 1 289 ? 9.830 3.171 -19.460 1.00 93.62 289 ARG A O 1
ATOM 2330 N N . ARG A 1 290 ? 8.943 1.209 -18.818 1.00 90.12 290 ARG A N 1
ATOM 2331 C CA . ARG A 1 290 ? 8.520 1.695 -17.490 1.00 90.12 290 ARG A CA 1
ATOM 2332 C C . ARG A 1 290 ? 9.707 2.131 -16.630 1.00 90.12 290 ARG A C 1
ATOM 2334 O O . ARG A 1 290 ? 9.603 3.120 -15.917 1.00 90.12 290 ARG A O 1
ATOM 2341 N N . MET A 1 291 ? 10.834 1.426 -16.710 1.00 91.75 291 MET A N 1
ATOM 2342 C CA . MET A 1 291 ? 12.049 1.785 -15.968 1.00 91.75 291 MET A CA 1
ATOM 2343 C C . MET A 1 291 ? 12.702 3.059 -16.508 1.00 91.75 291 MET A C 1
ATOM 2345 O O . MET A 1 291 ? 13.149 3.887 -15.721 1.00 91.75 291 MET A O 1
ATOM 2349 N N . LEU A 1 292 ? 12.725 3.244 -17.831 1.00 93.31 292 LEU A N 1
ATOM 2350 C CA . LEU A 1 292 ? 13.178 4.490 -18.454 1.00 93.31 292 LEU A CA 1
ATOM 2351 C C . LEU A 1 292 ? 12.319 5.670 -17.984 1.00 93.31 292 LEU A C 1
ATOM 2353 O O . LEU A 1 292 ? 12.868 6.681 -17.557 1.00 93.31 292 LEU A O 1
ATOM 2357 N N . ALA A 1 293 ? 10.992 5.504 -17.969 1.00 91.19 293 ALA A N 1
ATOM 2358 C CA . ALA A 1 293 ? 10.066 6.515 -17.461 1.00 91.19 293 ALA A CA 1
ATOM 2359 C C . ALA A 1 293 ? 10.290 6.815 -15.969 1.00 91.19 293 ALA A C 1
ATOM 2361 O O . ALA A 1 293 ? 10.357 7.977 -15.579 1.00 91.19 293 ALA A O 1
ATOM 2362 N N . PHE A 1 294 ? 10.479 5.778 -15.146 1.00 90.12 294 PHE A N 1
ATOM 2363 C CA . PHE A 1 294 ? 10.766 5.922 -13.716 1.00 90.12 294 PHE A CA 1
ATOM 2364 C C . PHE A 1 294 ? 12.042 6.737 -13.454 1.00 90.12 294 PHE A C 1
ATOM 2366 O O . PHE A 1 294 ? 12.044 7.636 -12.620 1.00 90.12 294 PHE A O 1
ATOM 2373 N N . HIS A 1 295 ? 13.112 6.474 -14.212 1.00 92.81 295 HIS A N 1
ATOM 2374 C CA . HIS A 1 295 ? 14.383 7.206 -14.118 1.00 92.81 295 HIS A CA 1
ATOM 2375 C C . HIS A 1 295 ? 14.392 8.539 -14.879 1.00 92.81 295 HIS A C 1
ATOM 2377 O O . HIS A 1 295 ? 15.447 9.172 -14.986 1.00 92.81 295 HIS A O 1
ATOM 2383 N N . LYS A 1 296 ? 13.236 8.949 -15.421 1.00 94.50 296 LYS A N 1
ATOM 2384 C CA . LYS A 1 296 ? 13.053 10.145 -16.254 1.00 94.50 296 LYS A CA 1
ATOM 2385 C C . LYS A 1 296 ? 14.011 10.204 -17.451 1.00 94.50 296 LYS A C 1
ATOM 2387 O O . LYS A 1 296 ? 14.372 11.285 -17.897 1.00 94.50 296 LYS A O 1
ATOM 2392 N N . ILE A 1 297 ? 14.417 9.046 -17.977 1.00 94.50 297 ILE A N 1
ATOM 2393 C CA . ILE A 1 297 ? 15.286 8.970 -19.152 1.00 94.50 297 ILE A CA 1
ATOM 2394 C C . ILE A 1 297 ? 14.429 9.198 -20.389 1.00 94.50 297 ILE A C 1
ATOM 2396 O O . ILE A 1 297 ? 13.629 8.343 -20.781 1.00 94.50 297 ILE A O 1
ATOM 2400 N N . THR A 1 298 ? 14.587 10.365 -21.000 1.00 94.75 298 THR A N 1
ATOM 2401 C CA . THR A 1 298 ? 13.784 10.746 -22.162 1.00 94.75 298 THR A CA 1
ATOM 2402 C C . THR A 1 298 ? 14.306 10.099 -23.446 1.00 94.75 298 THR A C 1
ATOM 2404 O O . THR A 1 298 ? 15.473 9.716 -23.563 1.00 94.75 298 THR A O 1
ATOM 2407 N N . GLY A 1 299 ? 13.450 10.014 -24.470 1.00 94.31 299 GLY A N 1
ATOM 2408 C CA . GLY A 1 299 ? 13.879 9.576 -25.802 1.00 94.31 299 GLY A CA 1
ATOM 2409 C C . GLY A 1 299 ? 14.989 10.459 -26.390 1.00 94.31 299 GLY A C 1
ATOM 2410 O O . GLY A 1 299 ? 15.874 9.942 -27.071 1.00 94.31 299 GLY A O 1
ATOM 2411 N N . LYS A 1 300 ? 14.990 11.762 -26.067 1.00 95.75 300 LYS A N 1
ATOM 2412 C CA . LYS A 1 300 ? 16.034 12.718 -26.473 1.00 95.75 300 LYS A CA 1
ATOM 2413 C C . LYS A 1 300 ? 17.382 12.385 -25.833 1.00 95.75 300 LYS A C 1
ATOM 2415 O O . LYS A 1 300 ? 18.384 12.337 -26.538 1.00 95.75 300 LYS A O 1
ATOM 2420 N N . GLU A 1 301 ? 17.404 12.073 -24.536 1.00 94.00 301 GLU A N 1
ATOM 2421 C CA . GLU A 1 301 ? 18.624 11.637 -23.840 1.00 94.00 301 GLU A CA 1
ATOM 2422 C C . GLU A 1 301 ? 19.187 10.339 -24.432 1.00 94.00 301 GLU A C 1
ATOM 2424 O O . GLU A 1 301 ? 20.388 10.236 -24.678 1.00 94.00 301 GLU A O 1
ATOM 2429 N N . LEU A 1 302 ? 18.327 9.358 -24.728 1.00 94.81 302 LEU A N 1
ATOM 2430 C CA . LEU A 1 302 ? 18.756 8.113 -25.375 1.00 94.81 302 LEU A CA 1
ATOM 2431 C C . LEU A 1 302 ? 19.285 8.346 -26.793 1.00 94.81 302 LEU A C 1
ATOM 2433 O O . LEU A 1 302 ? 20.243 7.688 -27.202 1.00 94.81 302 LEU A O 1
ATOM 2437 N N . ALA A 1 303 ? 18.680 9.267 -27.545 1.00 94.62 303 ALA A N 1
ATOM 2438 C CA . ALA A 1 303 ? 19.153 9.649 -28.870 1.00 94.62 303 ALA A CA 1
ATOM 2439 C C . ALA A 1 303 ? 20.520 10.348 -28.798 1.00 94.62 303 ALA A C 1
ATOM 2441 O O . ALA A 1 303 ? 21.424 9.977 -29.545 1.00 94.62 303 ALA A O 1
ATOM 2442 N N . ALA A 1 304 ? 20.703 11.277 -27.855 1.00 95.31 304 ALA A N 1
ATOM 2443 C CA . ALA A 1 304 ? 21.977 11.950 -27.611 1.00 95.31 304 ALA A CA 1
ATOM 2444 C C . ALA A 1 304 ? 23.076 10.957 -27.195 1.00 95.31 304 ALA A C 1
ATOM 2446 O O . ALA A 1 304 ? 24.181 10.989 -27.736 1.00 95.31 304 ALA A O 1
ATOM 2447 N N . LEU A 1 305 ? 22.757 10.011 -26.306 1.00 94.69 305 LEU A N 1
ATOM 2448 C CA . LEU A 1 305 ? 23.673 8.943 -25.903 1.00 94.69 305 LEU A CA 1
ATOM 2449 C C . LEU A 1 305 ? 24.024 8.015 -27.074 1.00 94.69 305 LEU A C 1
ATOM 2451 O O . LEU A 1 305 ? 25.176 7.618 -27.241 1.00 94.69 305 LEU A O 1
ATOM 2455 N N . ARG A 1 306 ? 23.043 7.662 -27.913 1.00 95.56 306 ARG A N 1
ATOM 2456 C CA . ARG A 1 306 ? 23.296 6.869 -29.122 1.00 95.56 306 ARG A CA 1
ATOM 2457 C C . ARG A 1 306 ? 24.233 7.612 -30.066 1.00 95.56 306 ARG A C 1
ATOM 2459 O O . ARG A 1 306 ? 25.160 6.996 -30.596 1.00 95.56 306 ARG A O 1
ATOM 2466 N N . LEU A 1 307 ? 24.000 8.907 -30.267 1.00 95.00 307 LEU A N 1
ATOM 2467 C CA . LEU A 1 307 ? 24.827 9.751 -31.118 1.00 95.00 307 LEU A CA 1
ATOM 2468 C C . LEU A 1 307 ? 26.267 9.804 -30.596 1.00 95.00 307 LEU A C 1
ATOM 2470 O O . LEU A 1 307 ? 27.185 9.505 -31.357 1.00 95.00 307 LEU A O 1
ATOM 2474 N N . SER A 1 308 ? 26.468 10.086 -29.305 1.00 95.00 308 SER A N 1
ATOM 2475 C CA . SER A 1 308 ? 27.805 10.182 -28.706 1.00 95.00 308 SER A CA 1
ATOM 2476 C C . SER A 1 308 ? 28.579 8.864 -28.788 1.00 95.00 308 SER A C 1
ATOM 2478 O O . SER A 1 308 ? 29.723 8.842 -29.237 1.00 95.00 308 SER A O 1
ATOM 2480 N N . VAL A 1 309 ? 27.944 7.734 -28.462 1.00 94.94 309 VAL A N 1
ATOM 2481 C CA . VAL A 1 309 ? 28.592 6.417 -28.550 1.00 94.94 309 VAL A CA 1
ATOM 2482 C C . VAL A 1 309 ? 28.917 6.051 -29.999 1.00 94.94 309 VAL A C 1
ATOM 2484 O O . VAL A 1 309 ? 29.983 5.500 -30.273 1.00 94.94 309 VAL A O 1
ATOM 2487 N N . THR A 1 310 ? 28.026 6.358 -30.945 1.00 95.19 310 THR A N 1
ATOM 2488 C CA . THR A 1 310 ? 28.272 6.083 -32.370 1.00 95.19 310 THR A CA 1
ATOM 2489 C C . THR A 1 310 ? 29.419 6.941 -32.902 1.00 95.19 310 THR A C 1
ATOM 2491 O O . THR A 1 310 ? 30.274 6.421 -33.623 1.00 95.19 310 THR A O 1
ATOM 2494 N N . ARG A 1 311 ? 29.486 8.218 -32.499 1.00 96.56 311 ARG A N 1
ATOM 2495 C CA . ARG A 1 311 ? 30.606 9.110 -32.815 1.00 96.56 311 ARG A CA 1
ATOM 2496 C C . ARG A 1 311 ? 31.924 8.556 -32.279 1.00 96.56 311 ARG A C 1
ATOM 2498 O O . ARG A 1 311 ? 32.850 8.363 -33.061 1.00 96.56 311 ARG A O 1
ATOM 2505 N N . ASN A 1 312 ? 31.971 8.177 -31.002 1.00 95.75 312 ASN A N 1
ATOM 2506 C CA . ASN A 1 312 ? 33.168 7.602 -30.383 1.00 95.75 312 ASN A CA 1
ATOM 2507 C C . ASN A 1 312 ? 33.635 6.324 -31.094 1.00 95.75 312 ASN A C 1
ATOM 2509 O O . ASN A 1 312 ? 34.810 6.205 -31.426 1.00 95.75 312 ASN A O 1
ATOM 2513 N N . ARG A 1 313 ? 32.718 5.404 -31.430 1.00 95.38 313 ARG A N 1
ATOM 2514 C CA . ARG A 1 313 ? 33.057 4.192 -32.202 1.00 95.38 313 ARG A CA 1
ATOM 2515 C C . ARG A 1 313 ? 33.636 4.524 -33.582 1.00 95.38 313 ARG A C 1
ATOM 2517 O O . ARG A 1 313 ? 34.552 3.842 -34.038 1.00 95.38 313 ARG A O 1
ATOM 2524 N N . CYS A 1 314 ? 33.116 5.552 -34.256 1.00 96.19 314 CYS A N 1
ATOM 2525 C CA . CYS A 1 314 ? 33.659 6.004 -35.540 1.00 96.19 314 CYS A CA 1
ATOM 2526 C C . CYS A 1 314 ? 35.052 6.625 -35.376 1.00 96.19 314 CYS A C 1
ATOM 2528 O O . CYS A 1 314 ? 35.946 6.299 -36.154 1.00 96.19 314 CYS A O 1
ATOM 2530 N N . MET A 1 315 ? 35.258 7.451 -34.346 1.00 96.69 315 MET A N 1
ATOM 2531 C CA . MET A 1 315 ? 36.566 8.026 -34.021 1.00 96.69 315 MET A CA 1
ATOM 2532 C C . MET A 1 315 ? 37.602 6.944 -33.699 1.00 96.69 315 MET A C 1
ATOM 2534 O O . MET A 1 315 ? 38.706 6.977 -34.233 1.00 96.69 315 MET A O 1
ATOM 2538 N N . GLU A 1 316 ? 37.257 5.952 -32.875 1.00 96.75 316 GLU A N 1
ATOM 2539 C CA . GLU A 1 316 ? 38.138 4.821 -32.564 1.00 96.75 316 GLU A CA 1
ATOM 2540 C C . GLU A 1 316 ? 38.493 4.017 -33.815 1.00 96.75 316 GLU A C 1
ATOM 2542 O O . GLU A 1 316 ? 39.657 3.674 -34.028 1.00 96.75 316 GLU A O 1
ATOM 2547 N N . PHE A 1 317 ? 37.508 3.736 -34.673 1.00 96.75 317 PHE A N 1
ATOM 2548 C CA . PHE A 1 317 ? 37.754 3.019 -35.920 1.00 96.75 317 PHE A CA 1
ATOM 2549 C C . PHE A 1 317 ? 38.662 3.818 -36.864 1.00 96.75 317 PHE A C 1
ATOM 2551 O O . PHE A 1 317 ? 39.582 3.250 -37.450 1.00 96.75 317 PHE A O 1
ATOM 2558 N N . PHE A 1 318 ? 38.469 5.137 -36.950 1.00 97.19 318 PHE A N 1
ATOM 2559 C CA . PHE A 1 318 ? 39.354 6.030 -37.693 1.00 97.19 318 PHE A CA 1
ATOM 2560 C C . PHE A 1 318 ? 40.780 6.023 -37.127 1.00 97.19 318 PHE A C 1
ATOM 2562 O O . PHE A 1 318 ? 41.726 5.805 -37.877 1.00 97.19 318 PHE A O 1
ATOM 2569 N N . ARG A 1 319 ? 40.950 6.164 -35.805 1.00 96.94 319 ARG A N 1
ATOM 2570 C CA . ARG A 1 319 ? 42.264 6.106 -35.137 1.00 96.94 319 ARG A CA 1
ATOM 2571 C C . ARG A 1 319 ? 42.996 4.793 -35.413 1.00 96.94 319 ARG A C 1
ATOM 2573 O O . ARG A 1 319 ? 44.193 4.814 -35.667 1.00 96.94 319 ARG A O 1
ATOM 2580 N N . ARG A 1 320 ? 42.285 3.659 -35.447 1.00 97.25 320 ARG A N 1
ATOM 2581 C CA . ARG A 1 320 ? 42.870 2.360 -35.834 1.00 97.25 320 ARG A CA 1
ATOM 2582 C C . ARG A 1 320 ? 43.360 2.339 -37.281 1.00 97.25 320 ARG A C 1
ATOM 2584 O O . ARG A 1 320 ? 44.334 1.655 -37.567 1.00 97.25 320 ARG A O 1
ATOM 2591 N N . ILE A 1 321 ? 42.691 3.043 -38.195 1.00 96.31 321 ILE A N 1
ATOM 2592 C CA . ILE A 1 321 ? 43.156 3.175 -39.583 1.00 96.31 321 ILE A CA 1
ATOM 2593 C C . ILE A 1 321 ? 44.409 4.047 -39.629 1.00 96.31 321 ILE A C 1
ATOM 2595 O O . ILE A 1 321 ? 45.386 3.636 -40.242 1.00 96.31 321 ILE A O 1
ATOM 2599 N N . VAL A 1 322 ? 44.409 5.190 -38.936 1.00 95.50 322 VAL A N 1
ATOM 2600 C CA . VAL A 1 322 ? 45.581 6.078 -38.847 1.00 95.50 322 VAL A CA 1
ATOM 2601 C C . VAL A 1 322 ? 46.791 5.329 -38.293 1.00 95.50 322 VAL A C 1
ATOM 2603 O O . VAL A 1 322 ? 47.851 5.354 -38.906 1.00 95.50 322 VAL A O 1
ATOM 2606 N N . ALA A 1 323 ? 46.614 4.585 -37.198 1.00 96.19 323 ALA A N 1
ATOM 2607 C CA . ALA A 1 323 ? 47.675 3.778 -36.597 1.00 96.19 323 ALA A CA 1
ATOM 2608 C C . ALA A 1 323 ? 48.237 2.715 -37.558 1.00 96.19 323 ALA A C 1
ATOM 2610 O O . ALA A 1 323 ? 49.426 2.430 -37.528 1.00 96.19 323 ALA A O 1
ATOM 2611 N N . LYS A 1 324 ? 47.397 2.143 -38.433 1.00 96.31 324 LYS A N 1
ATOM 2612 C CA . LYS A 1 324 ? 47.824 1.151 -39.436 1.00 96.31 324 LYS A CA 1
ATOM 2613 C C . LYS A 1 324 ? 48.484 1.765 -40.666 1.00 96.31 324 LYS A C 1
ATOM 2615 O O . LYS A 1 324 ? 49.302 1.108 -41.295 1.00 96.31 324 LYS A O 1
ATOM 2620 N N . SER A 1 325 ? 48.074 2.966 -41.058 1.00 93.38 325 SER A N 1
ATOM 2621 C CA . SER A 1 325 ? 48.574 3.638 -42.261 1.00 93.38 325 SER A CA 1
ATOM 2622 C C . SER A 1 325 ? 49.767 4.553 -41.987 1.00 93.38 325 SER A C 1
ATOM 2624 O O . SER A 1 325 ? 50.438 4.946 -42.931 1.00 93.38 325 SER A O 1
ATOM 2626 N N . GLY A 1 326 ? 50.020 4.925 -40.729 1.00 94.75 326 GLY A N 1
ATOM 2627 C CA . GLY A 1 326 ? 51.069 5.879 -40.353 1.00 94.75 326 GLY A CA 1
ATOM 2628 C C . GLY A 1 326 ? 50.754 7.335 -40.720 1.00 94.75 326 GLY A C 1
ATOM 2629 O O . GLY A 1 326 ? 51.511 8.234 -40.376 1.00 94.75 326 GLY A O 1
ATOM 2630 N N . HIS A 1 327 ? 49.629 7.596 -41.390 1.00 93.38 327 HIS A N 1
ATOM 2631 C CA . HIS A 1 327 ? 49.177 8.933 -41.761 1.00 93.38 327 HIS A CA 1
ATOM 2632 C C . HIS A 1 327 ? 47.651 9.053 -41.669 1.00 93.38 327 HIS A C 1
ATOM 2634 O O . HIS A 1 327 ? 46.917 8.060 -41.654 1.00 93.38 327 HIS A O 1
ATOM 2640 N N . SER A 1 328 ? 47.155 10.293 -41.621 1.00 94.50 328 SER A N 1
ATOM 2641 C CA . SER A 1 328 ? 45.719 10.576 -41.678 1.00 94.50 328 SER A CA 1
ATOM 2642 C C . SER A 1 328 ? 45.190 10.292 -43.087 1.00 94.50 328 SER A C 1
ATOM 2644 O O . SER A 1 328 ? 45.682 10.904 -44.041 1.00 94.50 328 SER A O 1
ATOM 2646 N N . PRO A 1 329 ? 44.217 9.379 -43.265 1.00 94.44 329 PRO A N 1
ATOM 2647 C CA . PRO A 1 329 ? 43.743 9.038 -44.592 1.00 94.44 329 PRO A CA 1
ATOM 2648 C C . PRO A 1 329 ? 42.949 10.192 -45.227 1.00 94.44 329 PRO A C 1
ATOM 2650 O O . PRO A 1 329 ? 42.153 10.896 -44.584 1.00 94.44 329 PRO A O 1
ATOM 2653 N N . SER A 1 330 ? 43.148 10.381 -46.528 1.00 94.94 330 SER A N 1
ATOM 2654 C CA . SER A 1 330 ? 42.340 11.282 -47.350 1.00 94.94 330 SER A CA 1
ATOM 2655 C C . SER A 1 330 ? 40.921 10.728 -47.560 1.00 94.94 330 SER A C 1
ATOM 2657 O O . SER A 1 330 ? 40.649 9.543 -47.350 1.00 94.94 330 SER A O 1
ATOM 2659 N N . SER A 1 331 ? 39.983 11.583 -47.983 1.00 95.25 331 SER A N 1
ATOM 2660 C CA . SER A 1 331 ? 38.620 11.143 -48.328 1.00 95.25 331 SER A CA 1
ATOM 2661 C C . SER A 1 331 ? 38.643 10.086 -49.438 1.00 95.25 331 SER A C 1
ATOM 2663 O O . SER A 1 331 ? 37.967 9.064 -49.328 1.00 95.25 331 SER A O 1
ATOM 2665 N N . SER A 1 332 ? 39.485 10.282 -50.455 1.00 94.12 332 SER A N 1
ATOM 2666 C CA . SER A 1 332 ? 39.662 9.349 -51.572 1.00 94.12 332 SER A CA 1
ATOM 2667 C C . SER A 1 332 ? 40.229 7.998 -51.124 1.00 94.12 332 SER A C 1
ATOM 2669 O O . SER A 1 332 ? 39.783 6.952 -51.590 1.00 94.12 332 SER A O 1
ATOM 2671 N N . GLU A 1 333 ? 41.177 7.986 -50.183 1.00 94.19 333 GLU A N 1
ATOM 2672 C CA . GLU A 1 333 ? 41.726 6.744 -49.618 1.00 94.19 333 GLU A CA 1
ATOM 2673 C C . GLU A 1 333 ? 40.677 5.949 -48.838 1.00 94.19 333 GLU A C 1
ATOM 2675 O O . GLU A 1 333 ? 40.590 4.728 -49.000 1.00 94.19 333 GLU A O 1
ATOM 2680 N N . LEU A 1 334 ? 39.841 6.630 -48.043 1.00 95.69 334 LEU A N 1
ATOM 2681 C CA . LEU A 1 334 ? 38.743 5.978 -47.329 1.00 95.69 334 LEU A CA 1
ATOM 2682 C C . LEU A 1 334 ? 37.695 5.398 -48.290 1.00 95.69 334 LEU A C 1
ATOM 2684 O O . LEU A 1 334 ? 37.150 4.332 -48.012 1.00 95.69 334 LEU A O 1
ATOM 2688 N N . GLN A 1 335 ? 37.417 6.053 -49.418 1.00 95.00 335 GLN A N 1
ATOM 2689 C CA . GLN A 1 335 ? 36.417 5.588 -50.388 1.00 95.00 335 GLN A CA 1
ATOM 2690 C C . GLN A 1 335 ? 36.900 4.422 -51.268 1.00 95.00 335 GLN A C 1
ATOM 2692 O O . GLN A 1 335 ? 36.089 3.560 -51.639 1.00 95.00 335 GLN A O 1
ATOM 2697 N N . LYS A 1 336 ? 38.206 4.366 -51.572 1.00 95.50 336 LYS A N 1
ATOM 2698 C CA . LYS A 1 336 ? 38.823 3.316 -52.404 1.00 95.50 336 LYS A CA 1
ATOM 2699 C C . LYS A 1 336 ? 38.671 1.921 -51.794 1.00 95.50 336 LYS A C 1
ATOM 2701 O O . LYS A 1 336 ? 38.309 0.982 -52.497 1.00 95.50 336 LYS A O 1
ATOM 2706 N N . LYS A 1 337 ? 38.900 1.760 -50.485 1.00 94.88 337 LYS A N 1
ATOM 2707 C CA . LYS A 1 337 ? 38.815 0.444 -49.824 1.00 94.88 337 LYS A CA 1
ATOM 2708 C C . LYS A 1 337 ? 37.388 0.169 -49.326 1.00 94.88 337 LYS A C 1
ATOM 2710 O O . LYS A 1 337 ? 36.836 0.930 -48.533 1.00 94.88 337 LYS A O 1
ATOM 2715 N N . LYS A 1 338 ? 36.811 -0.986 -49.693 1.00 93.00 338 LYS A N 1
ATOM 2716 C CA . LYS A 1 338 ? 35.456 -1.418 -49.267 1.00 93.00 338 LYS A CA 1
ATOM 2717 C C . LYS A 1 338 ? 35.262 -1.354 -47.742 1.00 93.00 338 LYS A C 1
ATOM 2719 O O . LYS A 1 338 ? 34.221 -0.910 -47.270 1.00 93.00 338 LYS A O 1
ATOM 2724 N N . LYS A 1 339 ? 36.291 -1.735 -46.971 1.00 90.25 339 LYS A N 1
ATOM 2725 C CA . LYS A 1 339 ? 36.269 -1.736 -45.494 1.00 90.25 339 LYS A CA 1
ATOM 2726 C C . LYS A 1 339 ? 36.172 -0.332 -44.876 1.00 90.25 339 LYS A C 1
ATOM 2728 O O . LYS A 1 339 ? 35.612 -0.192 -43.794 1.00 90.25 339 LYS A O 1
ATOM 2733 N N . THR A 1 340 ? 36.699 0.700 -45.535 1.00 95.19 340 THR A N 1
ATOM 2734 C CA . THR A 1 340 ? 36.736 2.080 -45.015 1.00 95.19 340 THR A CA 1
ATOM 2735 C C . THR A 1 340 ? 35.659 2.976 -45.619 1.00 95.19 340 THR A C 1
ATOM 2737 O O . THR A 1 340 ? 35.320 3.997 -45.024 1.00 95.19 340 THR A O 1
ATOM 2740 N N . ARG A 1 341 ? 35.050 2.569 -46.739 1.00 95.38 341 ARG A N 1
ATOM 2741 C CA . ARG A 1 341 ? 33.953 3.305 -47.382 1.00 95.38 341 ARG A CA 1
ATOM 2742 C C . ARG A 1 341 ? 32.780 3.538 -46.427 1.00 95.38 341 ARG A C 1
ATOM 2744 O O . ARG A 1 341 ? 32.304 4.660 -46.306 1.00 95.38 341 ARG A O 1
ATOM 2751 N N . ASN A 1 342 ? 32.397 2.513 -45.662 1.00 95.75 342 ASN A N 1
ATOM 2752 C CA . ASN A 1 342 ? 31.336 2.623 -44.654 1.00 95.75 342 ASN A CA 1
ATOM 2753 C C . ASN A 1 342 ? 31.674 3.620 -43.536 1.00 95.75 342 ASN A C 1
ATOM 2755 O O . ASN A 1 342 ? 30.777 4.269 -43.001 1.00 95.75 342 ASN A O 1
ATOM 2759 N N . LEU A 1 343 ? 32.956 3.750 -43.172 1.00 96.38 343 LEU A N 1
ATOM 2760 C CA . LEU A 1 343 ? 33.389 4.758 -42.208 1.00 96.38 343 LEU A CA 1
ATOM 2761 C C . LEU A 1 343 ? 33.225 6.161 -42.792 1.00 96.38 343 LEU A C 1
ATOM 2763 O O . LEU A 1 343 ? 32.699 7.021 -42.098 1.00 96.38 343 LEU A O 1
ATOM 2767 N N . TYR A 1 344 ? 33.619 6.381 -44.049 1.00 97.00 344 TYR A N 1
ATOM 2768 C CA . TYR A 1 344 ? 33.433 7.676 -44.707 1.00 97.00 344 TYR A CA 1
ATOM 2769 C C . TYR A 1 344 ? 31.956 8.087 -44.727 1.00 97.00 344 TYR A C 1
ATOM 2771 O O . TYR A 1 344 ? 31.624 9.169 -44.255 1.00 97.00 344 TYR A O 1
ATOM 2779 N N . THR A 1 345 ? 31.055 7.198 -45.160 1.00 96.75 345 THR A N 1
ATOM 2780 C CA . THR A 1 345 ? 29.608 7.473 -45.151 1.00 96.75 345 THR A CA 1
ATOM 2781 C C . THR A 1 345 ? 29.104 7.808 -43.747 1.00 96.75 345 THR A C 1
ATOM 2783 O O . THR A 1 345 ? 28.361 8.769 -43.572 1.00 96.75 345 THR A O 1
ATOM 2786 N N . ARG A 1 346 ? 29.541 7.063 -42.722 1.00 96.75 346 ARG A N 1
ATOM 2787 C CA . ARG A 1 346 ? 29.184 7.354 -41.324 1.00 96.75 346 ARG A CA 1
ATOM 2788 C C . ARG A 1 346 ? 29.713 8.701 -40.855 1.00 96.75 346 ARG A C 1
ATOM 2790 O O . ARG A 1 346 ? 28.992 9.402 -40.154 1.00 96.75 346 ARG A O 1
ATOM 2797 N N . ILE A 1 347 ? 30.939 9.056 -41.232 1.00 97.31 347 ILE A N 1
ATOM 2798 C CA . ILE A 1 347 ? 31.521 10.355 -40.906 1.00 97.31 347 ILE A CA 1
ATOM 2799 C C . ILE A 1 347 ? 30.658 11.469 -41.508 1.00 97.31 347 ILE A C 1
ATOM 2801 O O . ILE A 1 347 ? 30.230 12.365 -40.788 1.00 97.31 347 ILE A O 1
ATOM 2805 N N . THR A 1 348 ? 30.320 11.368 -42.792 1.00 96.75 348 THR A N 1
ATOM 2806 C CA . THR A 1 348 ? 29.472 12.356 -43.469 1.00 96.75 348 THR A CA 1
ATOM 2807 C C . THR A 1 348 ? 28.092 12.470 -42.818 1.00 96.75 348 THR A C 1
ATOM 2809 O O . THR A 1 348 ? 27.632 13.575 -42.573 1.00 96.75 348 THR A O 1
ATOM 2812 N N . VAL A 1 349 ? 27.450 11.357 -42.449 1.00 96.56 349 VAL A N 1
ATOM 2813 C CA . VAL A 1 349 ? 26.133 11.389 -41.780 1.00 96.56 349 VAL A CA 1
ATOM 2814 C C . VAL A 1 349 ? 26.200 12.027 -40.385 1.00 96.56 349 VAL A C 1
ATOM 2816 O O . VAL A 1 349 ? 25.290 12.748 -39.990 1.00 96.56 349 VAL A O 1
ATOM 2819 N N . LEU A 1 350 ? 27.256 11.759 -39.614 1.00 96.56 350 LEU A N 1
ATOM 2820 C CA . LEU A 1 350 ? 27.351 12.174 -38.207 1.00 96.56 350 LEU A CA 1
ATOM 2821 C C . LEU A 1 350 ? 27.941 13.581 -38.006 1.00 96.56 350 LEU A C 1
ATOM 2823 O O . LEU A 1 350 ? 27.658 14.208 -36.978 1.00 96.56 350 LEU A O 1
ATOM 2827 N N . TRP A 1 351 ? 28.770 14.044 -38.945 1.00 97.19 351 TRP A N 1
ATOM 2828 C CA . TRP A 1 351 ? 29.490 15.325 -38.892 1.00 97.19 351 TRP A CA 1
ATOM 2829 C C . TRP A 1 351 ? 29.183 16.261 -40.070 1.00 97.19 351 TRP A C 1
ATOM 2831 O O . TRP A 1 351 ? 29.694 17.376 -40.102 1.00 97.19 351 TRP A O 1
ATOM 2841 N N . GLY A 1 352 ? 28.386 15.836 -41.051 1.00 97.38 352 GLY A N 1
ATOM 2842 C CA . GLY A 1 352 ? 28.076 16.594 -42.271 1.00 97.38 352 GLY A CA 1
ATOM 2843 C C . GLY A 1 352 ? 29.205 16.571 -43.305 1.00 97.38 352 GLY A C 1
ATOM 2844 O O . GLY A 1 352 ? 28.955 16.432 -44.499 1.00 97.38 352 GLY A O 1
ATOM 2845 N N . SER A 1 353 ? 30.464 16.649 -42.867 1.00 97.00 353 SER A N 1
ATOM 2846 C CA . SER A 1 353 ? 31.630 16.601 -43.749 1.00 97.00 353 SER A CA 1
ATOM 2847 C C . SER A 1 353 ? 32.857 15.978 -43.080 1.00 97.00 353 SER A C 1
ATOM 2849 O O . SER A 1 353 ? 32.993 15.943 -41.854 1.00 97.00 353 SER A O 1
ATOM 2851 N N . MET A 1 354 ? 33.796 15.503 -43.905 1.00 96.44 354 MET A N 1
ATOM 2852 C CA . MET A 1 354 ? 35.085 14.984 -43.432 1.00 96.44 354 MET A CA 1
ATOM 2853 C C . MET A 1 354 ? 35.929 16.074 -42.751 1.00 96.44 354 MET A C 1
ATOM 2855 O O . MET A 1 354 ? 36.668 15.785 -41.812 1.00 96.44 354 MET A O 1
ATOM 2859 N N . ASP A 1 355 ? 35.820 17.323 -43.205 1.00 95.62 355 ASP A N 1
ATOM 2860 C CA . ASP A 1 355 ? 36.591 18.434 -42.647 1.00 95.62 355 ASP A CA 1
ATOM 2861 C C . ASP A 1 355 ? 36.050 18.859 -41.270 1.00 95.62 355 ASP A C 1
ATOM 2863 O O . ASP A 1 355 ? 36.843 19.110 -40.363 1.00 95.62 355 ASP A O 1
ATOM 2867 N N . ALA A 1 356 ? 34.728 18.811 -41.049 1.00 97.31 356 ALA A N 1
ATOM 2868 C CA . ALA A 1 356 ? 34.136 18.994 -39.719 1.00 97.31 356 ALA A CA 1
ATOM 2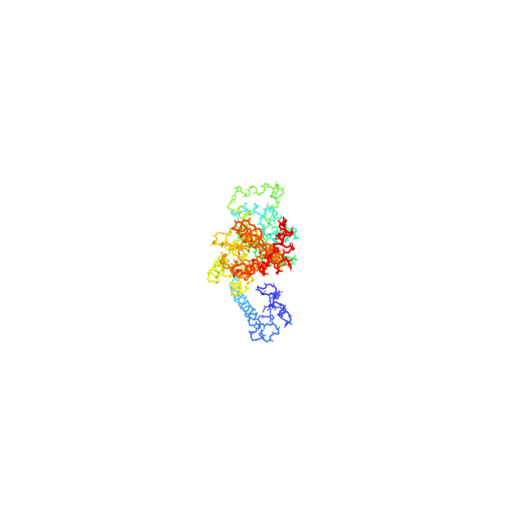869 C C . ALA A 1 356 ? 34.596 17.906 -38.730 1.00 97.31 356 ALA A C 1
ATOM 2871 O O . ALA A 1 356 ? 34.980 18.208 -37.600 1.00 97.31 356 ALA A O 1
ATOM 2872 N N . PHE A 1 357 ? 34.645 16.647 -39.178 1.00 97.50 357 PHE A N 1
ATOM 2873 C CA . PHE A 1 357 ? 35.179 15.535 -38.387 1.00 97.50 357 PHE A CA 1
ATOM 2874 C C . PHE A 1 357 ? 36.665 15.714 -38.034 1.00 97.50 357 PHE A C 1
ATOM 2876 O O . PHE A 1 357 ? 37.066 15.503 -36.889 1.00 97.50 357 PHE A O 1
ATOM 2883 N N . ARG A 1 358 ? 37.493 16.148 -38.994 1.00 95.56 358 ARG A N 1
ATOM 2884 C CA . ARG A 1 358 ? 38.914 16.449 -38.750 1.00 95.56 358 ARG A CA 1
ATOM 2885 C C . ARG A 1 358 ? 39.102 17.604 -37.774 1.00 95.56 358 ARG A C 1
ATOM 2887 O O . ARG A 1 358 ? 39.975 17.510 -36.914 1.00 95.56 358 ARG A O 1
ATOM 2894 N N . LYS A 1 359 ? 38.276 18.652 -37.878 1.00 96.81 359 LYS A N 1
ATOM 2895 C CA . LYS A 1 359 ? 38.275 19.787 -36.946 1.00 96.81 359 LYS A CA 1
ATOM 2896 C C . LYS A 1 359 ? 37.996 19.324 -35.514 1.00 96.81 359 LYS A C 1
ATOM 2898 O O . LYS A 1 359 ? 38.723 19.721 -34.610 1.00 96.81 359 LYS A O 1
ATOM 2903 N N . GLU A 1 360 ? 37.019 18.437 -35.314 1.00 96.50 360 GLU A N 1
ATOM 2904 C CA . GLU A 1 360 ? 36.714 17.863 -33.992 1.00 96.50 360 GLU A CA 1
ATOM 2905 C C . GLU A 1 360 ? 37.874 17.021 -33.434 1.00 96.50 360 GLU A C 1
ATOM 2907 O O . GLU A 1 360 ? 38.164 17.081 -32.242 1.00 96.50 360 GLU A O 1
ATOM 2912 N N . LEU A 1 361 ? 38.591 16.290 -34.293 1.00 95.62 361 LEU A N 1
ATOM 2913 C CA . LEU A 1 361 ? 39.774 15.516 -33.899 1.00 95.62 361 LEU A CA 1
ATOM 2914 C C . LEU A 1 361 ? 41.080 16.326 -33.830 1.00 95.62 361 LEU A C 1
ATOM 2916 O O . LEU A 1 361 ? 42.098 15.762 -33.432 1.00 95.62 361 LEU A O 1
ATOM 2920 N N . ARG A 1 362 ? 41.070 17.613 -34.208 1.00 95.69 362 ARG A N 1
ATOM 2921 C CA . ARG A 1 362 ? 42.265 18.472 -34.338 1.00 95.69 362 ARG A CA 1
ATOM 2922 C C . ARG A 1 362 ? 43.341 17.881 -35.261 1.00 95.69 362 ARG A C 1
ATOM 2924 O O . ARG A 1 362 ? 44.531 17.968 -34.981 1.00 95.69 362 ARG A O 1
ATOM 2931 N N . ILE A 1 363 ? 42.920 17.264 -36.365 1.00 93.56 363 ILE A N 1
ATOM 2932 C CA . ILE A 1 363 ? 43.825 16.655 -37.351 1.00 93.56 363 ILE A CA 1
ATOM 2933 C C . ILE A 1 363 ? 43.947 17.582 -38.560 1.00 93.56 363 ILE A C 1
ATOM 2935 O O . ILE A 1 363 ? 42.937 18.029 -39.106 1.00 93.56 363 ILE A O 1
ATOM 2939 N N . SER A 1 364 ? 45.176 17.839 -39.009 1.00 91.12 364 SER A N 1
ATOM 2940 C CA . SER A 1 364 ? 45.433 18.629 -40.214 1.00 91.12 364 SER A CA 1
ATOM 2941 C C . SER A 1 364 ? 44.933 17.919 -41.478 1.00 91.12 364 SER A C 1
ATOM 2943 O O . SER A 1 364 ? 44.866 16.687 -41.572 1.00 91.12 364 SER A O 1
ATOM 2945 N N . LYS A 1 365 ? 44.534 18.709 -42.479 1.00 91.06 365 LYS A N 1
ATOM 2946 C CA . LYS A 1 365 ? 44.145 18.180 -43.789 1.00 91.06 365 LYS A CA 1
ATOM 2947 C C . LYS A 1 365 ? 45.385 17.543 -44.436 1.00 91.06 365 LYS A C 1
ATOM 2949 O O . LYS A 1 365 ? 46.430 18.191 -44.454 1.00 91.06 365 LYS A O 1
ATOM 2954 N N . PRO A 1 366 ? 45.306 16.301 -44.951 1.00 87.31 366 PRO A N 1
ATOM 2955 C CA . PRO A 1 366 ? 46.453 15.675 -45.599 1.00 87.31 366 PRO A CA 1
ATOM 2956 C C . PRO A 1 366 ? 46.909 16.533 -46.782 1.00 87.31 366 PRO A C 1
ATOM 2958 O O . PRO A 1 366 ? 46.071 17.014 -47.552 1.00 87.31 366 PRO A O 1
ATOM 2961 N N . ALA A 1 367 ? 48.223 16.732 -46.911 1.00 82.38 367 ALA A N 1
ATOM 2962 C CA . ALA A 1 367 ? 48.802 17.485 -48.015 1.00 82.38 367 ALA A CA 1
ATOM 2963 C C . ALA A 1 367 ? 48.368 16.852 -49.343 1.00 82.38 367 ALA A C 1
ATOM 2965 O O . ALA A 1 367 ? 48.503 15.643 -49.549 1.00 82.38 367 ALA A O 1
ATOM 2966 N N . TYR A 1 368 ? 47.804 17.660 -50.239 1.00 77.00 368 TYR A N 1
ATOM 2967 C CA . TYR A 1 368 ? 47.377 17.187 -51.548 1.00 77.00 368 TYR A CA 1
ATOM 2968 C C . TYR A 1 368 ? 48.625 16.809 -52.353 1.00 77.00 368 TYR A C 1
ATOM 2970 O O . TYR A 1 368 ? 49.305 17.682 -52.891 1.00 77.00 368 TYR A O 1
ATOM 2978 N N . ARG A 1 369 ? 48.955 15.512 -52.441 1.00 65.81 369 ARG A N 1
ATOM 2979 C CA . ARG A 1 369 ? 49.945 15.036 -53.415 1.00 65.81 369 ARG A CA 1
ATOM 2980 C C . ARG A 1 369 ? 49.354 15.283 -54.799 1.00 65.81 369 ARG A C 1
ATOM 2982 O O . ARG A 1 369 ? 48.547 14.490 -55.279 1.00 65.81 369 ARG A O 1
ATOM 2989 N N . ARG A 1 370 ? 49.740 16.394 -55.439 1.00 67.50 370 ARG A N 1
ATOM 2990 C CA . ARG A 1 370 ? 49.593 16.546 -56.889 1.00 67.50 370 ARG A CA 1
ATOM 2991 C C . ARG A 1 370 ? 50.370 15.386 -57.500 1.00 67.50 370 ARG A C 1
ATOM 2993 O O . ARG A 1 370 ? 51.596 15.396 -57.490 1.00 67.50 370 ARG A O 1
ATOM 3000 N N . ILE A 1 371 ? 49.661 14.359 -57.959 1.00 58.69 371 ILE A N 1
ATOM 3001 C CA . ILE A 1 371 ? 50.253 13.326 -58.802 1.00 58.69 371 ILE A CA 1
ATOM 3002 C C . ILE A 1 371 ? 50.691 14.080 -60.055 1.00 58.69 371 ILE A C 1
ATOM 3004 O O . ILE A 1 371 ? 49.846 14.448 -60.871 1.00 58.69 371 ILE A O 1
ATOM 3008 N N . ARG A 1 372 ? 51.985 14.404 -60.167 1.00 52.53 372 ARG A N 1
ATOM 3009 C CA . ARG A 1 372 ? 52.558 14.782 -61.457 1.00 52.53 372 ARG A CA 1
ATOM 3010 C C . ARG A 1 372 ? 52.343 13.559 -62.341 1.00 52.53 372 ARG A C 1
ATOM 3012 O O . ARG A 1 372 ? 52.972 12.527 -62.127 1.00 52.53 372 ARG A O 1
ATOM 3019 N N . LYS A 1 373 ? 51.364 13.640 -63.244 1.00 54.81 373 LYS A N 1
ATOM 3020 C CA . LYS A 1 373 ? 51.311 12.749 -64.397 1.00 54.81 373 LYS A CA 1
ATOM 3021 C C . LYS A 1 373 ? 52.565 13.093 -65.194 1.00 54.81 373 LYS A C 1
ATOM 3023 O O . LYS A 1 373 ? 52.580 14.124 -65.857 1.00 54.81 373 LYS A O 1
ATOM 3028 N N . ASN A 1 374 ? 53.630 12.319 -65.016 1.00 53.44 374 ASN A N 1
ATOM 3029 C CA . ASN A 1 374 ? 54.696 12.305 -66.003 1.00 53.44 374 ASN A CA 1
ATOM 3030 C C . ASN A 1 374 ? 54.048 11.716 -67.260 1.00 53.44 374 ASN A C 1
ATOM 3032 O O . ASN A 1 374 ? 53.557 10.585 -67.211 1.00 53.44 374 ASN A O 1
ATOM 3036 N N . LEU A 1 375 ? 53.891 12.576 -68.268 1.00 45.06 375 LEU A N 1
ATOM 3037 C CA . LEU A 1 375 ? 53.588 12.195 -69.644 1.00 45.06 375 LEU A CA 1
ATOM 3038 C C . LEU A 1 375 ? 54.716 11.316 -70.179 1.00 45.06 375 LEU A C 1
ATOM 3040 O O . LEU A 1 375 ? 55.881 11.616 -69.823 1.00 45.06 375 LEU A O 1
#

Secondary structure (DSSP, 8-state):
---SS---GGGSS--HHHHHHHHHTT--SHHHHTT--HHHHHHSTT--HHHHHHHHHHHHHHHHHHHHHHHT-------SS-GGGHHHHHHHHTSBGGGS---HHHHHHHHHTT--BHHHHHHS-HHHHHTSTT--HHHHHHHHHHHHHTT--TTPPPPHHHHHHHHHHHHHS-HHHHHHHHHHH-HHHHHHHH-TT-----HHHHHHHHHHHHHHHHH-SHHHHHHHHT--HHHHHHHHHHHHHTTS------------HHHHHHHHHHH-SHHHHHHHTT--HHHHHHHHHHTT--HHHHHHHHHHHHHHHHHHHHHHHHHHHSSPPPHHHHHHSHHHHHHHHHHHHHHSSHHHHHHHHTPPPPP--------

Foldseek 3Di:
DDPPDFDFCQVFPADPQLNVQCVVVVVGTLVSLLPDDLVNQCVRPSRDPVSSCRSVVRSVVVVVVVVVVVVVPPDDDDALDDPVCLVVLLLQQLAFPVQFDDDPLLSVLCVVVVPTTSLSQQLDDLVVSCPDPSDDPVSSVRSQVLQVVVSGGHNDHHDPVSVVSSVVVNVVDDNVVSLVVSCVVPVVVNCSRHVVVVPDPDPVNLVVLVVLVVVCVVVVALPSSCVVVVHHSVVSVVSPVVCVVVVSDDDDPPPLPQDPPVNLLVLCLVQVDLVSSCVVVVHDSVSSVVNCVVVVPDPVNSVVSSLVSLLVVLVVVQVVVCVVVVHRDALVRLCVDPVSVVSLVSCCVNQVHPVSNCVVVVHDHPDPPPPPPPD

Radius of gyration: 40.14 Å; chains: 1; bounding box: 104×40×118 Å

Sequence (375 aa):
MLLKNDIFPERIDLSTRAVNALHKAGYNSFSKCANITFGELLDTRNIGIKTANEIFNTFDSFRKKCNEHQLLKITLPGSFYDKRKHKYFINLLAIPVSKIKLSVRAMRVLKKTKTQSMLELVQSDAGKILQIRGCGVKTIREIGDFLKHLELQPGKRPDDGLVRDVKKHMAEREAGGILEDFSRDYPDKYDLLTKVKAVNFTVSRIKFYKDCFRAYKELGTLESVGKQRGLTRERVRQILEQGTRLGLFNYARKEPLCFSKNKIIKSFSKHLSICGVSRANGISEARLRRMLAFHKITGKELAALRLSVTRNRCMEFFRRIVAKSGHSPSSSELQKKKKTRNLYTRITVLWGSMDAFRKELRISKPAYRRIRKNL

pLDDT: mean 83.54, std 14.91, range [29.05, 97.5]